Protein AF-A0A968P969-F1 (afdb_monomer)

Mean predicted aligned error: 4.96 Å

Structure (mmCIF, N/CA/C/O backbone):
data_AF-A0A968P969-F1
#
_entry.id   AF-A0A968P969-F1
#
loop_
_atom_site.group_PDB
_atom_site.id
_atom_site.type_symbol
_atom_site.label_atom_id
_atom_site.label_alt_id
_atom_site.label_comp_id
_atom_site.label_asym_id
_atom_site.label_entity_id
_atom_site.label_seq_id
_atom_site.pdbx_PDB_ins_code
_atom_site.Cartn_x
_atom_site.Cartn_y
_atom_site.Cartn_z
_atom_site.occupancy
_atom_site.B_iso_or_equiv
_atom_site.auth_seq_id
_atom_site.auth_comp_id
_atom_site.auth_asym_id
_atom_site.auth_atom_id
_atom_site.pdbx_PDB_model_num
ATOM 1 N N . MET A 1 1 ? 3.958 15.321 41.134 1.00 44.19 1 MET A N 1
ATOM 2 C CA . MET A 1 1 ? 3.980 13.850 41.284 1.00 44.19 1 MET A CA 1
ATOM 3 C C . MET A 1 1 ? 2.751 13.314 40.579 1.00 44.19 1 MET A C 1
ATOM 5 O O . MET A 1 1 ? 1.671 13.801 40.883 1.00 44.19 1 MET A O 1
ATOM 9 N N . ALA A 1 2 ? 2.920 12.430 39.595 1.00 54.53 2 ALA A N 1
ATOM 10 C CA . ALA A 1 2 ? 1.796 11.773 38.929 1.00 54.53 2 ALA A CA 1
ATOM 11 C C . ALA A 1 2 ? 1.166 10.740 39.878 1.00 54.53 2 ALA A C 1
ATOM 13 O O . ALA A 1 2 ? 1.884 10.116 40.660 1.00 54.53 2 ALA A O 1
ATOM 14 N N . ASP A 1 3 ? -0.158 10.609 39.831 1.00 55.66 3 ASP A N 1
ATOM 15 C CA . ASP A 1 3 ? -0.931 9.663 40.634 1.00 55.66 3 ASP A CA 1
ATOM 16 C C . ASP A 1 3 ? -0.554 8.211 40.262 1.00 55.66 3 ASP A C 1
ATOM 18 O O . ASP A 1 3 ? -0.754 7.814 39.111 1.00 55.66 3 ASP A O 1
ATOM 22 N N . PRO A 1 4 ? -0.015 7.402 41.196 1.00 57.59 4 PRO A N 1
ATOM 23 C CA . PRO A 1 4 ? 0.366 6.013 40.935 1.00 57.59 4 PRO A CA 1
ATOM 24 C C . PRO A 1 4 ? -0.835 5.076 40.705 1.00 57.59 4 PRO A C 1
ATOM 26 O O . PRO A 1 4 ? -0.631 3.897 40.426 1.00 57.59 4 PRO A O 1
ATOM 29 N N . THR A 1 5 ? -2.072 5.576 40.813 1.00 59.12 5 THR A N 1
ATOM 30 C CA . THR A 1 5 ? -3.312 4.820 40.570 1.00 59.12 5 THR A CA 1
ATOM 31 C C . THR A 1 5 ? -3.984 5.135 39.234 1.00 59.12 5 THR A C 1
ATOM 33 O O . THR A 1 5 ? -4.987 4.507 38.893 1.00 59.12 5 THR A O 1
ATOM 36 N N . ALA A 1 6 ? -3.423 6.050 38.435 1.00 56.28 6 ALA A N 1
ATOM 37 C CA . ALA A 1 6 ? -3.909 6.302 37.087 1.00 56.28 6 ALA A CA 1
ATOM 38 C C . ALA A 1 6 ? -3.597 5.092 36.192 1.00 56.28 6 ALA A C 1
ATOM 40 O O . ALA A 1 6 ? -2.521 4.988 35.603 1.00 56.28 6 ALA A O 1
ATOM 41 N N . THR A 1 7 ? -4.548 4.163 36.081 1.00 59.78 7 THR A N 1
ATOM 42 C CA . THR A 1 7 ? -4.540 3.137 35.036 1.00 59.78 7 THR A CA 1
ATOM 43 C C . THR A 1 7 ? -4.373 3.833 33.693 1.00 59.78 7 THR A C 1
ATOM 45 O O . THR A 1 7 ? -5.241 4.608 33.288 1.00 59.78 7 THR A O 1
ATOM 48 N N . THR A 1 8 ? -3.250 3.586 33.015 1.00 66.25 8 THR A N 1
ATOM 49 C CA . THR A 1 8 ? -3.062 4.031 31.634 1.00 66.25 8 THR A CA 1
ATOM 50 C C . THR A 1 8 ? -4.253 3.519 30.822 1.00 66.25 8 THR A C 1
ATOM 52 O O . THR A 1 8 ? -4.519 2.315 30.874 1.00 66.25 8 THR A O 1
ATOM 55 N N . PRO A 1 9 ? -5.006 4.392 30.126 1.00 74.12 9 PRO A N 1
ATOM 56 C CA . PRO A 1 9 ? -6.140 3.953 29.329 1.00 74.12 9 PRO A CA 1
ATOM 57 C C . PRO A 1 9 ? -5.708 2.846 28.367 1.00 74.12 9 PRO A C 1
ATOM 59 O O . PRO A 1 9 ? -4.686 2.982 27.689 1.00 74.12 9 PRO A O 1
ATOM 62 N N . ASP A 1 10 ? -6.472 1.754 28.307 1.00 79.38 10 ASP A N 1
ATOM 63 C CA . ASP A 1 10 ? -6.226 0.709 27.318 1.00 79.38 10 ASP A CA 1
ATOM 64 C C . ASP A 1 10 ? -6.580 1.237 25.924 1.00 79.38 10 ASP A C 1
ATOM 66 O O . ASP A 1 10 ? -7.733 1.277 25.495 1.00 79.38 10 ASP A O 1
ATOM 70 N N . THR A 1 11 ? -5.552 1.685 25.221 1.00 84.69 11 THR A N 1
ATOM 71 C CA . THR A 1 11 ? -5.630 2.304 23.895 1.00 84.69 11 THR A CA 1
ATOM 72 C C . THR A 1 11 ? -5.645 1.273 22.772 1.00 84.69 11 THR A C 1
ATOM 74 O O . THR A 1 11 ? -5.879 1.630 21.619 1.00 84.69 11 THR A O 1
ATOM 77 N N . ARG A 1 12 ? -5.509 -0.028 23.080 1.00 86.50 12 ARG A N 1
ATOM 78 C CA . ARG A 1 12 ? -5.549 -1.108 22.078 1.00 86.50 12 ARG A CA 1
ATOM 79 C C . ARG A 1 12 ? -6.885 -1.199 21.348 1.00 86.50 12 ARG A C 1
ATOM 81 O O . ARG A 1 12 ? -6.951 -1.834 20.305 1.00 86.50 12 ARG A O 1
ATOM 88 N N . MET A 1 13 ? -7.945 -0.575 21.858 1.00 89.69 13 MET A N 1
ATOM 89 C CA . MET A 1 13 ? -9.273 -0.562 21.226 1.00 89.69 13 MET A CA 1
ATOM 90 C C . MET A 1 13 ? -9.564 0.717 20.427 1.00 89.69 13 MET A C 1
ATOM 92 O O . MET A 1 13 ? -10.630 0.817 19.814 1.00 89.69 13 MET A O 1
ATOM 96 N N . GLN A 1 14 ? -8.643 1.687 20.422 1.00 92.62 14 GLN A N 1
ATOM 97 C CA . GLN A 1 14 ? -8.779 2.962 19.708 1.00 92.62 14 GLN A CA 1
ATOM 98 C C . GLN A 1 14 ? -8.895 2.766 18.192 1.00 92.62 14 GLN A C 1
ATOM 100 O O . GLN A 1 14 ? -9.674 3.457 17.542 1.00 92.62 14 GLN A O 1
ATOM 105 N N . TRP A 1 15 ? -8.168 1.790 17.647 1.00 95.62 15 TRP A N 1
ATOM 106 C CA . TRP A 1 15 ? -8.080 1.529 16.209 1.00 95.62 15 TRP A CA 1
ATOM 107 C C . TRP A 1 15 ? -8.948 0.359 15.741 1.00 95.62 15 TRP A C 1
ATOM 109 O O . TRP A 1 15 ? -8.822 -0.088 14.608 1.00 95.62 15 TRP A O 1
ATOM 119 N N . ARG A 1 16 ? -9.877 -0.125 16.581 1.00 96.12 16 ARG A N 1
ATOM 120 C CA . ARG A 1 16 ? -10.743 -1.270 16.239 1.00 96.12 16 ARG A CA 1
ATOM 121 C C . ARG A 1 16 ? -11.582 -1.070 14.975 1.00 96.12 16 ARG A C 1
ATOM 123 O O . ARG A 1 16 ? -12.012 -2.040 14.370 1.00 96.12 16 ARG A O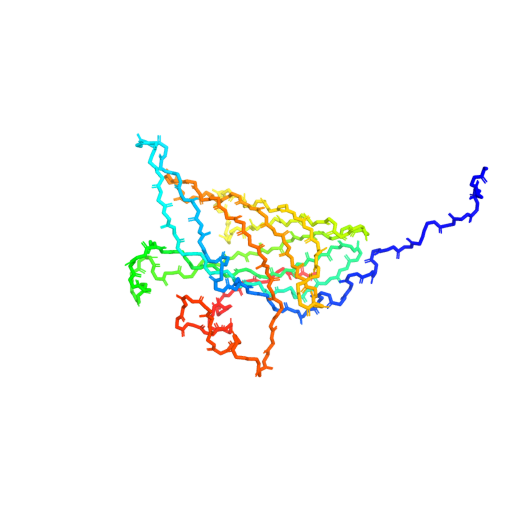 1
ATOM 130 N N . TRP A 1 17 ? -11.837 0.187 14.619 1.00 96.44 17 TRP A N 1
ATOM 131 C CA . TRP A 1 17 ? -12.605 0.574 13.439 1.00 96.44 17 TRP A CA 1
ATOM 132 C C . TRP A 1 17 ? -11.857 0.305 12.126 1.00 96.44 17 TRP A C 1
ATOM 134 O O . TRP A 1 17 ? -12.475 0.391 11.076 1.00 96.44 17 TRP A O 1
ATOM 144 N N . LEU A 1 18 ? -10.560 -0.028 12.174 1.00 97.44 18 LEU A N 1
ATOM 145 C CA . LEU A 1 18 ? -9.797 -0.453 10.999 1.00 97.44 18 LEU A CA 1
ATOM 146 C C . LEU A 1 18 ? -10.284 -1.791 10.429 1.00 97.44 18 LEU A C 1
ATOM 148 O O . LEU A 1 18 ? -9.990 -2.087 9.279 1.00 97.44 18 LEU A O 1
ATOM 152 N N . ALA A 1 19 ? -10.991 -2.617 11.203 1.00 97.88 19 ALA A N 1
ATOM 153 C CA . ALA A 1 19 ? -11.542 -3.859 10.672 1.00 97.88 19 ALA A CA 1
ATOM 154 C C . ALA A 1 19 ? -12.573 -3.582 9.565 1.00 97.88 19 ALA A C 1
ATOM 156 O O . ALA A 1 19 ? -13.416 -2.701 9.718 1.00 97.88 19 ALA A O 1
ATOM 157 N N . ASP A 1 20 ? -12.508 -4.380 8.500 1.00 98.12 20 ASP A N 1
ATOM 158 C CA . ASP A 1 20 ? -13.339 -4.288 7.294 1.00 98.12 20 ASP A CA 1
ATOM 159 C C . ASP A 1 20 ? -13.221 -2.924 6.591 1.00 98.12 20 ASP A C 1
ATOM 161 O O . ASP A 1 20 ? -14.201 -2.243 6.284 1.00 98.12 20 ASP A O 1
ATOM 165 N N . THR A 1 21 ? -11.977 -2.480 6.379 1.00 98.69 21 THR A N 1
ATOM 166 C CA . THR A 1 21 ? -11.679 -1.222 5.680 1.00 98.69 21 THR A CA 1
ATOM 167 C C . THR A 1 21 ? -10.724 -1.425 4.511 1.00 98.69 21 THR A C 1
ATOM 169 O O . THR A 1 21 ? -9.808 -2.250 4.571 1.00 98.69 21 THR A O 1
ATOM 172 N N . TYR A 1 22 ? -10.927 -0.639 3.453 1.00 98.81 22 TYR A N 1
ATOM 173 C CA . TYR A 1 22 ? -10.148 -0.703 2.221 1.00 98.81 22 TYR A CA 1
ATOM 174 C C . TYR A 1 22 ? -9.352 0.577 2.037 1.00 98.81 22 TYR A C 1
ATOM 176 O O . TYR A 1 22 ? -9.843 1.668 2.331 1.00 98.81 22 TYR A O 1
ATOM 184 N N . TRP A 1 23 ? -8.129 0.439 1.546 1.00 98.81 23 TRP A N 1
ATOM 185 C CA . TRP A 1 23 ? -7.177 1.533 1.439 1.00 98.81 23 TRP A CA 1
ATOM 186 C C . TRP A 1 23 ? -6.459 1.479 0.103 1.00 98.81 23 TRP A C 1
ATOM 188 O O . TRP A 1 23 ? -6.170 0.388 -0.382 1.00 98.81 23 TRP A O 1
ATOM 198 N N . TYR A 1 24 ? -6.160 2.636 -0.476 1.00 98.81 24 TYR A N 1
ATOM 199 C CA . TYR A 1 24 ? -5.491 2.747 -1.771 1.00 98.81 24 TYR A CA 1
ATOM 200 C C . TYR A 1 24 ? -4.472 3.889 -1.780 1.00 98.81 24 TYR A C 1
ATOM 202 O O . TYR A 1 24 ? -4.580 4.830 -0.984 1.00 98.81 24 TYR A O 1
ATOM 210 N N . VAL A 1 25 ? -3.518 3.827 -2.711 1.00 98.69 25 VAL A N 1
ATOM 211 C CA . VAL A 1 25 ? -2.549 4.904 -2.945 1.00 98.69 25 VAL A CA 1
ATOM 212 C C . VAL A 1 25 ? -3.198 5.988 -3.822 1.00 98.69 25 VAL A C 1
ATOM 214 O O . VAL A 1 25 ? -3.618 5.705 -4.952 1.00 98.69 25 VAL A O 1
ATOM 217 N N . PRO A 1 26 ? -3.307 7.246 -3.358 1.00 97.94 26 PRO A N 1
ATOM 218 C CA . PRO A 1 26 ? -3.841 8.333 -4.160 1.00 97.94 26 PRO A CA 1
ATOM 219 C C . PRO A 1 26 ? -2.849 8.747 -5.252 1.00 97.94 26 PRO A C 1
ATOM 221 O O . PRO A 1 26 ? -1.640 8.578 -5.127 1.00 97.94 26 PRO A O 1
ATOM 224 N N . LYS A 1 27 ? -3.361 9.376 -6.318 1.00 97.31 27 LYS A N 1
ATOM 225 C CA . LYS A 1 27 ? -2.567 9.767 -7.499 1.00 97.31 27 LYS A CA 1
ATOM 226 C C . LYS A 1 27 ? -1.224 10.467 -7.193 1.00 97.31 27 LYS A C 1
ATOM 228 O O . LYS A 1 27 ? -0.255 10.132 -7.870 1.00 97.31 27 LYS A O 1
ATOM 233 N N . PRO A 1 28 ? -1.137 11.436 -6.255 1.00 97.56 28 PRO A N 1
ATOM 234 C CA . PRO A 1 28 ? 0.123 12.128 -5.970 1.00 97.56 28 PRO A CA 1
ATOM 235 C C . PRO A 1 28 ? 1.218 11.222 -5.396 1.00 97.56 28 PRO A C 1
ATOM 237 O O . PRO A 1 28 ? 2.393 11.522 -5.583 1.00 97.56 28 PRO A O 1
ATOM 240 N N . ASP A 1 29 ? 0.826 10.117 -4.759 1.00 98.44 29 ASP A N 1
ATOM 241 C CA . ASP A 1 29 ? 1.711 9.237 -3.993 1.00 98.44 29 ASP A CA 1
ATOM 242 C C . ASP A 1 29 ? 2.032 7.934 -4.752 1.00 98.44 29 ASP A C 1
ATOM 244 O O . ASP A 1 29 ? 2.708 7.055 -4.230 1.00 98.44 29 ASP A O 1
ATOM 248 N N . LEU A 1 30 ? 1.573 7.800 -6.004 1.00 98.31 30 LEU A N 1
ATOM 249 C CA . LEU A 1 30 ? 1.905 6.675 -6.889 1.00 98.31 30 LEU A CA 1
ATOM 250 C C . LEU A 1 30 ? 3.401 6.518 -7.222 1.00 98.31 30 LEU A C 1
ATOM 252 O O . LEU A 1 30 ? 3.813 5.382 -7.456 1.00 98.31 30 LEU A O 1
ATOM 256 N N . PRO A 1 31 ? 4.215 7.590 -7.342 1.00 98.38 31 PRO A N 1
ATOM 257 C CA . PRO A 1 31 ? 5.618 7.429 -7.703 1.00 98.38 31 PRO A CA 1
ATOM 258 C C . PRO A 1 31 ? 6.407 6.634 -6.654 1.00 98.38 31 PRO A C 1
ATOM 260 O O . PRO A 1 31 ? 6.510 7.045 -5.498 1.00 98.38 31 PRO A O 1
ATOM 263 N N . ALA A 1 32 ? 7.036 5.542 -7.083 1.00 98.25 32 ALA A N 1
ATOM 264 C CA . ALA A 1 32 ? 7.979 4.761 -6.287 1.00 98.25 32 ALA A CA 1
ATOM 265 C C . ALA A 1 32 ? 9.376 4.810 -6.920 1.00 98.25 32 ALA A C 1
ATOM 267 O O . ALA A 1 32 ? 9.510 4.860 -8.144 1.00 98.25 32 ALA A O 1
ATOM 268 N N . LEU A 1 33 ? 10.422 4.824 -6.093 1.00 98.31 33 LEU A N 1
ATOM 269 C CA . LEU A 1 33 ? 11.806 4.923 -6.553 1.00 98.31 33 LEU A CA 1
ATOM 270 C C . LEU A 1 33 ? 12.443 3.536 -6.584 1.00 98.31 33 LEU A C 1
ATOM 272 O O . LEU A 1 33 ? 12.556 2.879 -5.549 1.00 98.31 33 LEU A O 1
ATOM 276 N N . GLU A 1 34 ? 12.899 3.110 -7.752 1.00 97.94 34 GLU A N 1
ATOM 277 C CA . GLU A 1 34 ? 13.650 1.873 -7.925 1.00 97.94 34 GLU A CA 1
ATOM 278 C C . GLU A 1 34 ? 15.155 2.154 -8.007 1.00 97.94 34 GLU A C 1
ATOM 280 O O . GLU A 1 34 ? 15.592 3.121 -8.629 1.00 97.94 34 GLU A O 1
ATOM 285 N N . LEU A 1 35 ? 15.940 1.291 -7.361 1.00 97.75 35 LEU A N 1
ATOM 286 C CA . LEU A 1 35 ? 17.390 1.209 -7.467 1.00 97.75 35 LEU A CA 1
ATOM 287 C C . LEU A 1 35 ? 17.778 -0.129 -8.103 1.00 97.75 35 LEU A C 1
ATOM 289 O O . LEU A 1 35 ? 17.538 -1.191 -7.517 1.00 97.75 35 LEU A O 1
ATOM 293 N N . ASP A 1 36 ? 18.444 -0.058 -9.252 1.00 96.31 36 ASP A N 1
ATOM 294 C CA . ASP A 1 36 ? 19.212 -1.163 -9.824 1.00 96.31 36 ASP A CA 1
ATOM 295 C C . ASP A 1 36 ? 20.624 -1.155 -9.198 1.00 96.31 36 ASP A C 1
ATOM 297 O O . ASP A 1 36 ? 21.376 -0.197 -9.411 1.00 96.31 36 ASP A O 1
ATOM 301 N N . PRO A 1 37 ? 21.005 -2.171 -8.402 1.00 93.06 37 PRO A N 1
ATOM 302 C CA . PRO A 1 37 ? 22.306 -2.228 -7.744 1.00 93.06 37 PRO A CA 1
ATOM 303 C C . PRO A 1 37 ? 23.464 -2.552 -8.698 1.00 93.06 37 PRO A C 1
ATOM 305 O O . PRO A 1 37 ? 24.603 -2.214 -8.376 1.00 93.06 37 PRO A O 1
ATOM 308 N N . ASP A 1 38 ? 23.202 -3.175 -9.850 1.00 94.62 38 ASP A N 1
ATOM 309 C CA . ASP A 1 38 ? 24.233 -3.551 -10.821 1.00 94.62 38 ASP A CA 1
ATOM 310 C C . ASP A 1 38 ? 24.697 -2.325 -11.613 1.00 94.62 38 ASP A C 1
ATOM 312 O O . ASP A 1 38 ? 25.892 -2.153 -11.869 1.00 94.62 38 ASP A O 1
ATOM 316 N N . THR A 1 39 ? 23.767 -1.432 -11.964 1.00 96.12 39 THR A N 1
ATOM 317 C CA . THR A 1 39 ? 24.091 -0.171 -12.651 1.00 96.12 39 THR A CA 1
ATOM 318 C C . THR A 1 39 ? 24.212 1.021 -11.705 1.00 96.12 39 THR A C 1
ATOM 320 O O . THR A 1 39 ? 24.631 2.097 -12.137 1.00 96.12 39 THR A O 1
ATOM 323 N N . ASN A 1 40 ? 23.808 0.864 -10.439 1.00 96.06 40 ASN A N 1
ATOM 324 C CA . ASN A 1 40 ? 23.559 1.958 -9.494 1.00 96.06 40 ASN A CA 1
ATOM 325 C C . ASN A 1 40 ? 22.628 3.035 -10.095 1.00 96.06 40 ASN A C 1
ATOM 327 O O . ASN A 1 40 ? 22.830 4.240 -9.918 1.00 96.06 40 ASN A O 1
ATOM 331 N N . GLY A 1 41 ? 21.655 2.584 -10.891 1.00 97.44 41 GLY A N 1
ATOM 332 C CA . GLY A 1 41 ? 20.714 3.425 -11.626 1.00 97.44 41 GLY A CA 1
ATOM 333 C C . GLY A 1 41 ? 19.435 3.643 -10.830 1.00 97.44 41 GLY A C 1
ATOM 334 O O . GLY A 1 41 ? 18.997 2.747 -10.113 1.00 97.44 41 GLY A O 1
ATOM 335 N N . LEU A 1 42 ? 18.841 4.828 -10.973 1.00 97.94 42 LEU A N 1
ATOM 336 C CA . LEU A 1 42 ? 17.537 5.145 -10.398 1.00 97.94 42 LEU A CA 1
ATOM 337 C C . LEU A 1 42 ? 16.490 5.284 -11.502 1.00 97.94 42 LEU A C 1
ATOM 339 O O . LEU A 1 42 ? 16.718 5.994 -12.486 1.00 97.94 42 LEU A O 1
ATOM 343 N N . SER A 1 43 ? 15.337 4.661 -11.298 1.00 97.38 43 SER A N 1
ATOM 344 C CA . SER A 1 43 ? 14.158 4.734 -12.164 1.00 97.38 43 SER A CA 1
ATOM 345 C C . SER A 1 43 ? 12.917 5.034 -11.327 1.00 97.38 43 SER A C 1
ATOM 347 O O . SER A 1 43 ? 12.839 4.713 -10.141 1.00 97.38 43 SER A O 1
ATOM 349 N N . TRP A 1 44 ? 11.939 5.692 -11.947 1.00 97.81 44 TRP A N 1
ATOM 350 C CA . TRP A 1 44 ? 10.630 5.898 -11.338 1.00 97.81 44 TRP A CA 1
ATOM 351 C C . TRP A 1 44 ? 9.678 4.804 -11.801 1.00 97.81 44 TRP A C 1
ATOM 353 O O . TRP A 1 44 ? 9.599 4.511 -12.994 1.00 97.81 44 TRP A O 1
ATOM 363 N N . LEU A 1 45 ? 8.918 4.263 -10.860 1.00 97.38 45 LEU A N 1
ATOM 364 C CA . LEU A 1 45 ? 7.814 3.349 -11.102 1.00 97.38 45 LEU A CA 1
ATOM 365 C C . LEU A 1 45 ? 6.494 4.024 -10.723 1.00 97.38 45 LEU A C 1
ATOM 367 O O . LEU A 1 45 ? 6.459 4.963 -9.924 1.00 97.38 45 LEU A O 1
ATOM 371 N N . VAL A 1 46 ? 5.402 3.516 -11.277 1.00 97.75 46 VAL A N 1
ATOM 372 C CA . VAL A 1 46 ? 4.065 3.661 -10.705 1.00 97.75 46 VAL A CA 1
ATOM 373 C C . VAL A 1 46 ? 3.819 2.454 -9.811 1.00 97.75 46 VAL A C 1
ATOM 375 O O . VAL A 1 46 ? 3.896 1.323 -10.286 1.00 97.75 46 VAL A O 1
ATOM 378 N N . ASP A 1 47 ? 3.507 2.697 -8.541 1.00 97.62 47 ASP A N 1
ATOM 379 C CA . ASP A 1 47 ? 3.108 1.680 -7.569 1.00 97.62 47 ASP A CA 1
ATOM 380 C C . ASP A 1 47 ? 1.700 2.000 -7.059 1.00 97.62 47 ASP A C 1
ATOM 382 O O . ASP A 1 47 ? 1.487 2.926 -6.270 1.00 97.62 47 ASP A O 1
ATOM 386 N N . GLN A 1 48 ? 0.717 1.249 -7.559 1.00 98.00 48 GLN A N 1
ATOM 387 C CA . GLN A 1 48 ? -0.628 1.267 -7.000 1.00 98.00 48 GLN A CA 1
ATOM 388 C C . GLN A 1 48 ? -0.816 0.029 -6.135 1.00 98.00 48 GLN A C 1
ATOM 390 O O . GLN A 1 48 ? -0.730 -1.112 -6.600 1.00 98.00 48 GLN A O 1
ATOM 395 N N . THR A 1 49 ? -1.146 0.291 -4.878 1.00 97.94 49 THR A N 1
ATOM 396 C CA . THR A 1 49 ? -1.306 -0.713 -3.843 1.00 97.94 49 THR A CA 1
ATOM 397 C C . THR A 1 49 ? -2.662 -0.544 -3.165 1.00 97.94 49 THR A C 1
ATOM 399 O O . THR A 1 49 ? -3.047 0.549 -2.754 1.00 97.94 49 THR A O 1
ATOM 402 N N . VAL A 1 50 ? -3.377 -1.655 -3.018 1.00 98.62 50 VAL A N 1
ATOM 403 C CA . VAL A 1 50 ? -4.661 -1.753 -2.326 1.00 98.62 50 VAL A CA 1
ATOM 404 C C . VAL A 1 50 ? -4.511 -2.644 -1.107 1.00 98.62 50 VAL A C 1
ATOM 406 O O . VAL A 1 50 ? -3.983 -3.755 -1.202 1.00 98.62 50 VAL A O 1
ATOM 409 N N . TRP A 1 51 ? -5.015 -2.190 0.037 1.00 98.69 51 TRP A N 1
ATOM 410 C CA . TRP A 1 51 ? -5.144 -3.005 1.242 1.00 98.69 51 TRP A CA 1
ATOM 411 C C . TRP A 1 51 ? -6.605 -3.240 1.573 1.00 98.69 51 TRP A C 1
ATOM 413 O O . TRP A 1 51 ? -7.416 -2.322 1.499 1.00 98.69 51 TRP A O 1
ATOM 423 N N . HIS A 1 52 ? -6.911 -4.445 2.036 1.00 98.75 52 HIS A N 1
ATOM 424 C CA . HIS A 1 52 ? -8.122 -4.722 2.793 1.00 98.75 52 HIS A CA 1
ATOM 425 C C . HIS A 1 52 ? -7.718 -5.201 4.184 1.00 98.75 52 HIS A C 1
ATOM 427 O O . HIS A 1 52 ? -7.165 -6.291 4.339 1.00 98.75 52 HIS A O 1
ATOM 433 N N . VAL A 1 53 ? -7.989 -4.382 5.199 1.00 98.69 53 VAL A N 1
ATOM 434 C CA . VAL A 1 53 ? -7.831 -4.754 6.605 1.00 98.69 53 VAL A CA 1
ATOM 435 C C . VAL A 1 53 ? -9.060 -5.557 7.016 1.00 98.69 53 VAL A C 1
ATOM 437 O O . VAL A 1 53 ? -10.085 -4.990 7.373 1.00 98.69 53 VAL A O 1
ATOM 440 N N . SER A 1 54 ? -8.971 -6.883 6.963 1.00 98.44 54 SER A N 1
ATOM 441 C CA . SER A 1 54 ? -10.111 -7.778 7.201 1.00 98.44 54 SER A CA 1
ATOM 442 C C . SER A 1 54 ? -10.443 -7.980 8.678 1.00 98.44 54 SER A C 1
ATOM 444 O O . SER A 1 54 ? -11.515 -8.476 9.012 1.00 98.44 54 SER A O 1
ATOM 446 N N . GLY A 1 55 ? -9.520 -7.663 9.587 1.00 97.75 55 GLY A N 1
ATOM 447 C CA . GLY A 1 55 ? -9.755 -7.875 11.009 1.00 97.75 55 GLY A CA 1
ATOM 448 C C . GLY A 1 55 ? -8.816 -7.104 11.920 1.00 97.75 55 GLY A C 1
ATOM 449 O O . GLY A 1 55 ? -7.756 -6.628 11.510 1.00 97.75 55 GLY A O 1
ATOM 450 N N . TYR A 1 56 ? -9.247 -6.979 13.175 1.00 97.38 56 TYR A N 1
ATOM 451 C CA . TYR A 1 56 ? -8.538 -6.269 14.229 1.00 97.38 56 TYR A CA 1
ATOM 452 C C . TYR A 1 56 ? -8.780 -6.928 15.592 1.00 97.38 56 TYR A C 1
ATOM 454 O O . TYR A 1 56 ? -9.920 -7.228 15.949 1.00 97.38 56 TYR A O 1
ATOM 462 N N . ALA A 1 57 ? -7.729 -7.092 16.394 1.00 94.50 57 ALA A N 1
ATOM 463 C CA . ALA A 1 57 ? -7.818 -7.506 17.790 1.00 94.50 57 ALA A CA 1
ATOM 464 C C . ALA A 1 57 ? -6.591 -7.044 18.589 1.00 94.50 57 ALA A C 1
ATOM 466 O O . ALA A 1 57 ? -5.455 -7.200 18.153 1.00 94.50 57 ALA A O 1
ATOM 467 N N . ASN A 1 58 ? -6.809 -6.537 19.807 1.00 90.88 58 ASN A N 1
ATOM 468 C CA . ASN A 1 58 ? -5.754 -6.268 20.796 1.00 90.88 58 ASN A CA 1
ATOM 469 C C . ASN A 1 58 ? -4.596 -5.357 20.326 1.00 90.88 58 ASN A C 1
ATOM 471 O O . ASN A 1 58 ? -3.477 -5.516 20.809 1.00 90.88 58 ASN A O 1
ATOM 475 N N . GLY A 1 59 ? -4.841 -4.392 19.431 1.00 90.19 59 GLY A N 1
ATOM 476 C CA . GLY A 1 59 ? -3.779 -3.527 18.885 1.00 90.19 59 GLY A CA 1
ATOM 477 C C . GLY A 1 59 ? -3.117 -4.066 17.615 1.00 90.19 59 GLY A C 1
ATOM 478 O O . GLY A 1 59 ? -2.208 -3.429 17.081 1.00 90.19 59 GLY A O 1
ATOM 479 N N . TYR A 1 60 ? -3.573 -5.221 17.130 1.00 95.62 60 TYR A N 1
ATOM 480 C CA . TYR A 1 60 ? -3.115 -5.857 15.903 1.00 95.62 60 TYR A CA 1
ATOM 481 C C . TYR A 1 60 ? -4.225 -5.865 14.862 1.00 95.62 60 TYR A C 1
ATOM 483 O O . TYR A 1 60 ? -5.401 -6.002 15.198 1.00 95.62 60 TYR A O 1
ATOM 491 N N . PHE A 1 61 ? -3.838 -5.765 13.599 1.00 97.88 61 PHE A N 1
ATOM 492 C CA . PHE A 1 61 ? -4.726 -5.911 12.457 1.00 97.88 61 PHE A CA 1
ATOM 493 C C . PHE A 1 61 ? -4.100 -6.829 11.416 1.00 97.88 61 PHE A C 1
ATOM 495 O O . PHE A 1 61 ? -2.891 -7.066 11.419 1.00 97.88 61 PHE A O 1
ATOM 502 N N . TRP A 1 62 ? -4.928 -7.373 10.538 1.00 98.38 62 TRP A N 1
ATOM 503 C CA . TRP A 1 62 ? -4.487 -8.269 9.476 1.00 98.38 62 TRP A CA 1
ATOM 504 C C . TRP A 1 62 ? -5.402 -8.157 8.267 1.00 98.38 62 TRP A C 1
ATOM 506 O O . TRP A 1 62 ? -6.509 -7.620 8.350 1.00 98.38 62 TRP A O 1
ATOM 516 N N . GLY A 1 63 ? -4.930 -8.682 7.144 1.00 98.00 63 GLY A N 1
ATOM 517 C CA . GLY A 1 63 ? -5.719 -8.764 5.930 1.00 98.00 63 GLY A CA 1
ATOM 518 C C . GLY A 1 63 ? -4.878 -9.061 4.705 1.00 98.00 63 GLY A C 1
ATOM 519 O O . GLY A 1 63 ? -3.897 -9.805 4.786 1.00 98.00 63 GLY A O 1
ATOM 520 N N . ALA A 1 64 ? -5.273 -8.475 3.583 1.00 97.75 64 ALA A N 1
ATOM 521 C CA . ALA A 1 64 ? -4.654 -8.704 2.289 1.00 97.75 64 ALA A CA 1
ATOM 522 C C . ALA A 1 64 ? -4.138 -7.409 1.662 1.00 97.75 64 ALA A C 1
ATOM 524 O O . ALA A 1 64 ? -4.669 -6.319 1.888 1.00 97.75 64 ALA A O 1
ATOM 525 N N . THR A 1 65 ? -3.122 -7.571 0.827 1.00 97.62 65 THR A N 1
ATOM 526 C CA . THR A 1 65 ? -2.508 -6.526 0.019 1.00 97.62 65 THR A CA 1
ATOM 527 C C . THR A 1 65 ? -2.456 -6.990 -1.427 1.00 97.62 65 THR A C 1
ATOM 529 O O . THR A 1 65 ? -2.091 -8.134 -1.697 1.00 97.62 65 THR A O 1
ATOM 532 N N . ALA A 1 66 ? -2.790 -6.093 -2.345 1.00 97.50 66 ALA A N 1
ATOM 533 C CA . ALA A 1 66 ? -2.633 -6.260 -3.780 1.00 97.50 66 ALA A CA 1
ATOM 534 C C . ALA A 1 66 ? -1.814 -5.089 -4.324 1.00 97.50 66 ALA A C 1
ATOM 536 O O . ALA A 1 66 ? -2.157 -3.943 -4.048 1.00 97.50 66 ALA A O 1
ATOM 537 N N . ALA A 1 67 ? -0.756 -5.357 -5.083 1.00 96.12 67 ALA A N 1
ATOM 538 C CA . ALA A 1 67 ? 0.098 -4.318 -5.653 1.00 96.12 67 ALA A CA 1
ATOM 539 C C . ALA A 1 67 ? 0.385 -4.588 -7.131 1.00 96.12 67 ALA A C 1
ATOM 541 O O . ALA A 1 67 ? 0.647 -5.731 -7.519 1.00 96.12 67 ALA A O 1
ATOM 542 N N . LEU A 1 68 ? 0.368 -3.536 -7.947 1.00 96.12 68 LEU A N 1
ATOM 543 C CA . LEU A 1 68 ? 0.802 -3.577 -9.341 1.00 96.12 68 LEU A CA 1
ATOM 544 C C . LEU A 1 68 ? 1.812 -2.456 -9.591 1.00 96.12 68 LEU A C 1
ATOM 546 O O . LEU A 1 68 ? 1.532 -1.288 -9.327 1.00 96.12 68 LEU A O 1
ATOM 550 N N . LEU A 1 69 ? 2.983 -2.845 -10.098 1.00 95.31 69 LEU A N 1
ATOM 551 C CA . LEU A 1 69 ? 4.131 -1.965 -10.303 1.00 95.31 69 LEU A CA 1
ATOM 552 C C . LEU A 1 69 ? 4.591 -2.013 -11.762 1.00 95.31 69 LEU A C 1
ATOM 554 O O . LEU A 1 69 ? 4.879 -3.104 -12.271 1.00 95.31 69 LEU A O 1
ATOM 558 N N . TYR A 1 70 ? 4.744 -0.851 -12.392 1.00 95.19 70 TYR A N 1
ATOM 559 C CA . TYR A 1 70 ? 5.228 -0.707 -13.771 1.00 95.19 70 TYR A CA 1
ATOM 560 C C . TYR A 1 70 ? 6.015 0.598 -13.971 1.00 95.19 70 TYR A C 1
ATOM 562 O O . TYR A 1 70 ? 5.958 1.490 -13.127 1.00 95.19 70 TYR A O 1
ATOM 570 N N . ASP A 1 71 ? 6.757 0.709 -15.074 1.00 95.00 71 ASP A N 1
ATOM 571 C CA . ASP A 1 71 ? 7.660 1.837 -15.321 1.00 95.00 71 ASP A CA 1
ATOM 572 C C . ASP A 1 71 ? 6.900 3.157 -15.510 1.00 95.00 71 ASP A C 1
ATOM 574 O O . ASP A 1 71 ? 5.929 3.259 -16.270 1.00 95.00 71 ASP A O 1
ATOM 578 N N . ALA A 1 72 ? 7.352 4.207 -14.822 1.00 93.25 72 ALA A N 1
ATOM 579 C CA . ALA A 1 72 ? 6.751 5.523 -14.964 1.00 93.25 72 ALA A CA 1
ATOM 580 C C . ALA A 1 72 ? 7.033 6.087 -16.365 1.00 93.25 72 ALA A C 1
ATOM 582 O O . ALA A 1 72 ? 8.174 6.162 -16.813 1.00 93.25 72 ALA A O 1
ATOM 583 N N . GLY A 1 73 ? 5.975 6.538 -17.041 1.00 89.56 73 GLY A N 1
ATOM 584 C CA . GLY A 1 73 ? 6.044 7.025 -18.423 1.00 89.56 73 GLY A CA 1
ATOM 585 C C . GLY A 1 73 ? 5.611 5.991 -19.462 1.00 89.56 73 GLY A C 1
ATOM 586 O O . GLY A 1 73 ? 5.392 6.363 -20.615 1.00 89.56 73 GLY A O 1
ATOM 587 N N . GLU A 1 74 ? 5.403 4.738 -19.058 1.00 91.00 74 GLU A N 1
ATOM 588 C CA . GLU A 1 74 ? 4.765 3.722 -19.889 1.00 91.00 74 GLU A CA 1
ATOM 589 C C . GLU A 1 74 ? 3.251 3.640 -19.635 1.00 91.00 74 GLU A C 1
ATOM 591 O O . GLU A 1 74 ? 2.715 4.161 -18.653 1.00 91.00 74 GLU A O 1
ATOM 596 N N . SER A 1 75 ? 2.537 3.002 -20.565 1.00 90.81 75 SER A N 1
ATOM 597 C CA . SER A 1 75 ? 1.123 2.664 -20.361 1.00 90.81 75 SER A CA 1
ATOM 598 C C . SER A 1 75 ? 1.000 1.477 -19.410 1.00 90.81 75 SER A C 1
ATOM 600 O O . SER A 1 75 ? 1.877 0.616 -19.389 1.00 90.81 75 SER A O 1
ATOM 602 N N . MET A 1 76 ? -0.107 1.406 -18.662 1.00 91.75 76 MET A N 1
ATOM 603 C CA . MET A 1 76 ? -0.369 0.278 -17.767 1.00 91.75 76 MET A CA 1
ATOM 604 C C . MET A 1 76 ? -0.255 -1.050 -18.543 1.00 91.75 76 MET A C 1
ATOM 606 O O . MET A 1 76 ? -0.881 -1.197 -19.599 1.00 91.75 76 MET A O 1
ATOM 610 N N . PRO A 1 77 ? 0.518 -2.028 -18.046 1.00 91.25 77 PRO A N 1
ATOM 611 C CA . PRO A 1 77 ? 0.660 -3.308 -18.718 1.00 91.25 77 PRO A CA 1
ATOM 612 C C . PRO A 1 77 ? -0.659 -4.089 -18.666 1.00 91.25 77 PRO A C 1
ATOM 614 O O . PRO A 1 77 ? -1.204 -4.346 -17.596 1.00 91.25 77 PRO A O 1
ATOM 617 N N . THR A 1 78 ? -1.148 -4.520 -19.830 1.00 90.19 78 THR A N 1
ATOM 618 C CA . THR A 1 78 ? -2.406 -5.284 -19.967 1.00 90.19 78 THR A CA 1
ATOM 619 C C . THR A 1 78 ? -2.188 -6.784 -20.178 1.00 90.19 78 THR A C 1
ATOM 621 O O . THR A 1 78 ? -3.138 -7.564 -20.144 1.00 90.19 78 THR A O 1
ATOM 624 N N . SER A 1 79 ? -0.944 -7.221 -20.405 1.00 87.81 79 SER A N 1
ATOM 625 C CA . SER A 1 79 ? -0.595 -8.636 -20.555 1.00 87.81 79 SER A CA 1
ATOM 626 C C . SER A 1 79 ? 0.853 -8.931 -20.145 1.00 87.81 79 SER A C 1
ATOM 628 O O . SER A 1 79 ? 1.690 -8.034 -20.035 1.00 87.81 79 SER A O 1
ATOM 630 N N . GLY A 1 80 ? 1.161 -10.216 -19.941 1.00 87.50 80 GLY A N 1
ATOM 631 C CA . GLY A 1 80 ? 2.505 -10.688 -19.601 1.00 87.50 80 GLY A CA 1
ATOM 632 C C . GLY A 1 80 ? 2.836 -10.623 -18.102 1.00 87.50 80 GLY A C 1
ATOM 633 O O . GLY A 1 80 ? 1.953 -10.456 -17.266 1.00 87.50 80 GLY A O 1
ATOM 634 N N . PRO A 1 81 ? 4.109 -10.828 -17.715 1.00 83.38 81 PRO A N 1
ATOM 635 C CA . PRO A 1 81 ? 4.510 -10.820 -16.307 1.00 83.38 81 PRO A CA 1
ATOM 636 C C . PRO A 1 81 ? 4.321 -9.466 -15.613 1.00 83.38 81 PRO A C 1
ATOM 638 O O . PRO A 1 81 ? 3.969 -9.449 -14.439 1.00 83.38 81 PRO A O 1
ATOM 641 N N . ALA A 1 82 ? 4.522 -8.356 -16.332 1.00 83.31 82 ALA A N 1
ATOM 642 C CA . ALA A 1 82 ? 4.398 -7.003 -15.789 1.00 83.31 82 ALA A CA 1
ATOM 643 C C . ALA A 1 82 ? 2.948 -6.609 -15.457 1.00 83.31 82 ALA A C 1
ATOM 645 O O . ALA A 1 82 ? 2.741 -5.745 -14.618 1.00 83.31 82 ALA A O 1
ATOM 646 N N . SER A 1 83 ? 1.946 -7.260 -16.064 1.00 87.94 83 SER A N 1
ATOM 647 C CA . SER A 1 83 ? 0.526 -7.027 -15.759 1.00 87.94 83 SER A CA 1
ATOM 648 C C . SER A 1 83 ? 0.017 -7.836 -14.561 1.00 87.94 83 SER A C 1
ATOM 650 O O . SER A 1 83 ? -1.179 -7.822 -14.279 1.00 87.94 83 SER A O 1
ATOM 652 N N . ARG A 1 84 ? 0.879 -8.616 -13.893 1.00 90.06 84 ARG A N 1
ATOM 653 C CA . ARG A 1 84 ? 0.470 -9.481 -12.781 1.00 90.06 84 ARG A CA 1
ATOM 654 C C . ARG A 1 84 ? 0.363 -8.684 -11.492 1.00 90.06 84 ARG A C 1
ATOM 656 O O . ARG A 1 84 ? 1.342 -8.096 -11.040 1.00 90.06 84 ARG A O 1
ATOM 663 N N . ILE A 1 85 ? -0.805 -8.764 -10.868 1.00 94.56 85 ILE A N 1
ATOM 664 C CA . ILE A 1 85 ? -1.040 -8.227 -9.531 1.00 94.56 85 ILE A CA 1
ATOM 665 C C . ILE A 1 85 ? -0.356 -9.144 -8.512 1.00 94.56 85 ILE A C 1
ATOM 667 O O . ILE A 1 85 ? -0.517 -10.366 -8.540 1.00 94.56 85 ILE A O 1
ATOM 671 N N . SER A 1 86 ? 0.447 -8.551 -7.634 1.00 93.19 86 SER A N 1
ATOM 672 C CA . SER A 1 86 ? 1.102 -9.245 -6.532 1.00 93.19 86 SER A CA 1
ATOM 673 C C . SER A 1 86 ? 0.186 -9.255 -5.315 1.00 93.19 86 SER A C 1
ATOM 675 O O . SER A 1 86 ? -0.156 -8.191 -4.800 1.00 93.19 86 SER A O 1
ATOM 677 N N . HIS A 1 87 ? -0.180 -10.444 -4.835 1.00 95.19 87 HIS A N 1
ATOM 678 C CA . HIS A 1 87 ? -0.965 -10.608 -3.611 1.00 95.19 87 HIS A CA 1
ATOM 679 C C . HIS A 1 87 ? -0.086 -11.028 -2.435 1.00 95.19 87 HIS A C 1
ATOM 681 O O . HIS A 1 87 ? 0.645 -12.021 -2.503 1.00 95.19 87 HIS A O 1
ATOM 687 N N . LEU A 1 88 ? -0.204 -10.299 -1.327 1.00 95.00 88 LEU A N 1
ATOM 688 C CA . LEU A 1 88 ? 0.465 -10.591 -0.062 1.00 95.00 88 LEU A CA 1
ATOM 689 C C . LEU A 1 88 ? -0.562 -10.650 1.069 1.00 95.00 88 LEU A C 1
ATOM 691 O O . LEU A 1 88 ? -1.564 -9.936 1.063 1.00 95.00 88 LEU A O 1
ATOM 695 N N . THR A 1 89 ? -0.285 -11.469 2.077 1.00 96.00 89 THR A N 1
ATOM 696 C CA . THR A 1 89 ? -0.972 -11.353 3.370 1.00 96.00 89 THR A CA 1
ATOM 697 C C . THR A 1 89 ? -0.281 -10.292 4.213 1.00 96.00 89 THR A C 1
ATOM 699 O O . THR A 1 89 ? 0.948 -10.226 4.209 1.00 96.00 89 THR A O 1
ATOM 702 N N . MET A 1 90 ? -1.038 -9.505 4.971 1.00 96.50 90 MET A N 1
ATOM 703 C CA . MET A 1 90 ? -0.474 -8.519 5.890 1.00 96.50 90 MET A CA 1
ATOM 704 C C . MET A 1 90 ? -0.875 -8.785 7.337 1.00 96.50 90 MET A C 1
ATOM 706 O O . MET A 1 90 ? -2.007 -9.179 7.630 1.00 96.50 90 MET A O 1
ATOM 710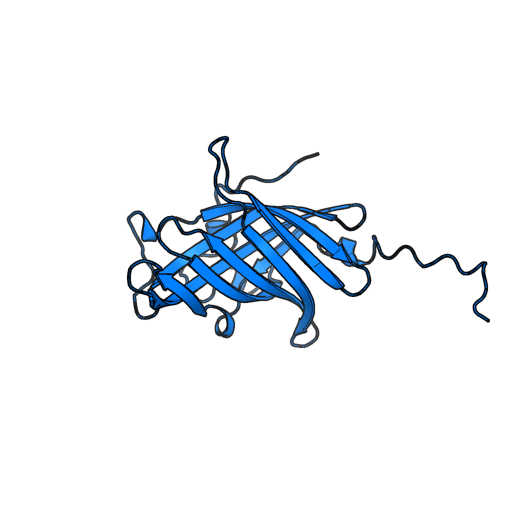 N N . ILE A 1 91 ? 0.065 -8.516 8.239 1.00 97.62 91 ILE A N 1
ATOM 711 C CA . ILE A 1 91 ? -0.158 -8.384 9.679 1.00 97.62 91 ILE A CA 1
ATOM 712 C C . ILE A 1 91 ? 0.484 -7.080 10.140 1.00 97.62 91 ILE A C 1
ATOM 714 O O . ILE A 1 91 ? 1.584 -6.732 9.712 1.00 97.62 91 ILE A O 1
ATOM 718 N N . GLY A 1 92 ? -0.190 -6.348 11.013 1.00 97.94 92 GLY A N 1
ATOM 719 C CA . GLY A 1 92 ? 0.281 -5.051 11.464 1.00 97.94 92 GLY A CA 1
ATOM 720 C C . GLY A 1 92 ? -0.171 -4.716 12.870 1.00 97.94 92 GLY A C 1
ATOM 721 O O . GLY A 1 92 ? -0.966 -5.420 13.494 1.00 97.94 92 GLY A O 1
ATOM 722 N N . THR A 1 93 ? 0.368 -3.620 13.377 1.00 97.88 93 THR A N 1
ATOM 723 C CA . THR A 1 93 ? 0.005 -3.040 14.664 1.00 97.88 93 THR A CA 1
ATOM 724 C C . THR A 1 93 ? -0.107 -1.530 14.525 1.00 97.88 93 THR A C 1
ATOM 726 O O . THR A 1 93 ? 0.640 -0.918 13.759 1.00 97.88 93 THR A O 1
ATOM 729 N N . VAL A 1 94 ? -1.048 -0.939 15.262 1.00 95.75 94 VAL A N 1
ATOM 730 C CA . VAL A 1 94 ? -1.134 0.513 15.434 1.00 95.75 94 VAL A CA 1
ATOM 731 C C . VAL A 1 94 ? -1.062 0.813 16.921 1.00 95.75 94 VAL A C 1
ATOM 733 O O . VAL A 1 94 ? -1.931 0.413 17.700 1.00 95.75 94 VAL A O 1
ATOM 736 N N . MET A 1 95 ? -0.007 1.512 17.323 1.00 92.69 95 MET A N 1
ATOM 737 C CA . MET A 1 95 ? 0.187 1.937 18.702 1.00 92.69 95 MET A CA 1
ATOM 738 C C . MET A 1 95 ? -0.786 3.068 19.073 1.00 92.69 95 MET A C 1
ATOM 740 O O . MET A 1 95 ? -1.398 3.715 18.225 1.00 92.69 95 MET A O 1
ATOM 744 N N . ALA A 1 96 ? -0.918 3.343 20.369 1.00 89.62 96 ALA A N 1
ATOM 745 C CA . ALA A 1 96 ? -1.792 4.391 20.909 1.00 89.62 96 ALA A CA 1
ATOM 746 C C . ALA A 1 96 ? -1.547 5.782 20.299 1.00 89.62 96 ALA A C 1
ATOM 748 O O . ALA A 1 96 ? -2.471 6.533 19.999 1.00 89.62 96 ALA A O 1
ATOM 749 N N . ASN A 1 97 ? -0.270 6.110 20.104 1.00 91.12 97 ASN A N 1
ATOM 750 C CA . ASN A 1 97 ? 0.184 7.354 19.489 1.00 91.12 97 ASN A CA 1
ATOM 751 C C . ASN A 1 97 ? 0.020 7.357 17.959 1.00 91.12 97 ASN A C 1
ATOM 753 O O . ASN A 1 97 ? 0.387 8.336 17.323 1.00 91.12 97 ASN A O 1
ATOM 757 N N . GLY A 1 98 ? -0.521 6.281 17.381 1.00 93.88 98 GLY A N 1
ATOM 758 C CA . GLY A 1 98 ? -0.749 6.084 15.957 1.00 93.88 98 GLY A CA 1
ATOM 759 C C . GLY A 1 98 ? 0.458 5.555 15.183 1.00 93.88 98 GLY A C 1
ATOM 760 O O . GLY A 1 98 ? 0.337 5.424 13.973 1.00 93.88 98 GLY A O 1
ATOM 761 N N . GLN A 1 99 ? 1.588 5.229 15.822 1.00 97.44 99 GLN A N 1
ATOM 762 C CA . GLN A 1 99 ? 2.711 4.604 15.116 1.00 97.44 99 GLN A CA 1
ATOM 763 C C . GLN A 1 99 ? 2.287 3.257 14.534 1.00 97.44 99 GLN A C 1
ATOM 765 O O . GLN A 1 99 ? 1.650 2.452 15.217 1.00 97.44 99 GLN A O 1
ATOM 770 N N . VAL A 1 100 ? 2.669 3.011 13.286 1.00 98.12 100 VAL A N 1
ATOM 771 C CA . VAL A 1 100 ? 2.280 1.831 12.519 1.00 98.12 100 VAL A CA 1
ATOM 772 C C . VAL A 1 100 ? 3.513 1.018 12.154 1.00 98.12 100 VAL A C 1
ATOM 774 O O . VAL A 1 100 ? 4.529 1.557 11.710 1.00 98.12 100 VAL A O 1
ATOM 777 N N . GLN A 1 101 ? 3.393 -0.298 12.287 1.00 98.50 101 GLN A N 1
ATOM 778 C CA . GLN A 1 101 ? 4.281 -1.256 11.639 1.00 98.50 101 GLN A CA 1
ATOM 779 C C . GLN A 1 101 ? 3.428 -2.310 10.936 1.00 98.50 101 GLN A C 1
ATOM 781 O O . GLN A 1 101 ? 2.489 -2.840 11.534 1.00 98.50 101 GLN A O 1
ATOM 786 N N . ILE A 1 102 ? 3.770 -2.638 9.690 1.00 98.50 102 ILE A N 1
ATOM 787 C CA . ILE A 1 102 ? 3.110 -3.685 8.900 1.00 98.50 102 ILE A CA 1
ATOM 788 C C . ILE A 1 102 ? 4.172 -4.613 8.323 1.00 98.50 102 ILE A C 1
ATOM 790 O O . ILE A 1 102 ? 5.210 -4.159 7.849 1.00 98.50 102 ILE A O 1
ATOM 794 N N . THR A 1 103 ? 3.920 -5.916 8.367 1.00 97.50 103 THR A N 1
ATOM 795 C CA . THR A 1 103 ? 4.698 -6.927 7.648 1.00 97.50 103 THR A CA 1
ATOM 796 C C . THR A 1 103 ? 3.831 -7.526 6.552 1.00 97.50 103 THR A C 1
ATOM 798 O O . THR A 1 103 ? 2.747 -8.042 6.833 1.00 97.50 103 THR A O 1
ATOM 801 N N . PHE A 1 104 ? 4.327 -7.480 5.320 1.00 96.12 104 PHE A N 1
ATOM 802 C CA . PHE A 1 104 ? 3.707 -8.063 4.138 1.00 96.12 104 PHE A CA 1
ATOM 803 C C . PHE A 1 104 ? 4.444 -9.352 3.776 1.00 96.12 104 PHE A C 1
ATOM 805 O O . PHE A 1 104 ? 5.661 -9.366 3.577 1.00 96.12 104 PHE A O 1
ATOM 812 N N . LEU A 1 105 ? 3.696 -10.447 3.728 1.00 92.94 105 LEU A N 1
ATOM 813 C CA . LEU A 1 105 ? 4.198 -11.800 3.540 1.00 92.94 105 LEU A CA 1
ATOM 814 C C . LEU A 1 105 ? 3.731 -12.314 2.175 1.00 92.94 105 LEU A C 1
ATOM 816 O O . LEU A 1 105 ? 2.517 -12.440 1.966 1.00 92.94 105 LEU A O 1
ATOM 820 N N . PRO A 1 106 ? 4.653 -12.621 1.249 1.00 87.56 106 PRO A N 1
ATOM 821 C CA . PRO A 1 106 ? 4.284 -13.210 -0.029 1.00 87.56 106 PRO A CA 1
ATOM 822 C C . PRO A 1 106 ? 3.733 -14.625 0.185 1.00 87.56 106 PRO A C 1
ATOM 824 O O . PRO A 1 106 ? 4.156 -15.348 1.090 1.00 87.56 106 PRO A O 1
ATOM 827 N N . GLY A 1 107 ? 2.776 -15.033 -0.647 1.00 74.19 107 GLY A N 1
ATOM 828 C CA . GLY A 1 107 ? 2.175 -16.362 -0.551 1.00 74.19 107 GLY A CA 1
ATOM 829 C C . GLY A 1 107 ? 3.159 -17.499 -0.870 1.00 74.19 107 GLY A C 1
ATOM 830 O O . GLY A 1 107 ? 3.949 -17.425 -1.810 1.00 74.19 107 GLY A O 1
ATOM 831 N N . GLY A 1 108 ? 3.047 -18.609 -0.132 1.00 64.06 108 GLY A N 1
ATOM 832 C CA . GLY A 1 108 ? 3.739 -19.870 -0.422 1.00 64.06 108 GLY A CA 1
ATOM 833 C C . GLY A 1 108 ? 4.953 -20.174 0.467 1.00 64.06 108 GLY A C 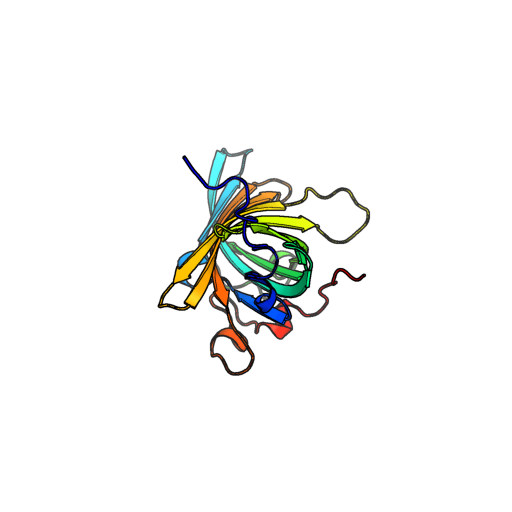1
ATOM 834 O O . GLY A 1 108 ? 5.563 -19.309 1.075 1.00 64.06 108 GLY A O 1
ATOM 835 N N . ARG A 1 109 ? 5.324 -21.462 0.547 1.00 54.47 109 ARG A N 1
ATOM 836 C CA . ARG A 1 109 ? 6.425 -21.971 1.399 1.00 54.47 109 ARG A CA 1
ATOM 837 C C . ARG A 1 109 ? 7.838 -21.654 0.885 1.00 54.47 109 ARG A C 1
ATOM 839 O O . ARG A 1 109 ? 8.811 -22.088 1.497 1.00 54.47 109 ARG A O 1
ATOM 846 N N . ARG A 1 110 ? 7.976 -20.981 -0.261 1.00 57.44 110 ARG A N 1
ATOM 847 C CA . ARG A 1 110 ? 9.293 -20.588 -0.779 1.00 57.44 110 ARG A CA 1
ATOM 848 C C . ARG A 1 110 ? 9.710 -19.299 -0.089 1.00 57.44 110 ARG A C 1
ATOM 850 O O . ARG A 1 110 ? 8.938 -18.348 -0.072 1.00 57.44 110 ARG A O 1
ATOM 857 N N . ALA A 1 111 ? 10.916 -19.307 0.476 1.00 56.38 111 ALA A N 1
ATOM 858 C CA . ALA A 1 111 ? 11.514 -18.168 1.155 1.00 56.38 111 ALA A CA 1
ATOM 859 C C . ALA A 1 111 ? 11.567 -16.967 0.203 1.00 56.38 111 ALA A C 1
ATOM 861 O O . ALA A 1 111 ? 12.433 -16.877 -0.662 1.00 56.38 111 ALA A O 1
ATOM 862 N N . SER A 1 112 ? 10.589 -16.087 0.342 1.00 73.31 112 SER A N 1
ATOM 863 C CA . SER A 1 112 ? 10.560 -14.770 -0.268 1.00 73.31 112 SER A CA 1
ATOM 864 C C . SER A 1 112 ? 10.707 -13.763 0.864 1.00 73.31 112 SER A C 1
ATOM 866 O O . SER A 1 112 ? 10.236 -14.000 1.980 1.00 73.31 112 SER A O 1
ATOM 868 N N . THR A 1 113 ? 11.455 -12.696 0.609 1.00 86.56 113 THR A N 1
ATOM 869 C CA . THR A 1 113 ? 11.774 -11.690 1.621 1.00 86.56 113 THR A CA 1
ATOM 870 C C . THR A 1 113 ? 10.496 -10.933 1.989 1.00 86.56 113 THR A C 1
ATOM 872 O O . THR A 1 113 ? 9.879 -10.354 1.096 1.00 86.56 113 THR A O 1
ATOM 875 N N . PRO A 1 114 ? 10.072 -10.923 3.266 1.00 92.00 114 PRO A N 1
ATOM 876 C CA . PRO A 1 114 ? 8.964 -10.080 3.697 1.00 92.00 114 PRO A CA 1
ATOM 877 C C . PRO A 1 114 ? 9.283 -8.600 3.482 1.00 92.00 114 PRO A C 1
ATOM 879 O O . PRO A 1 114 ? 10.408 -8.167 3.742 1.00 92.00 114 PRO A O 1
ATOM 882 N N . THR A 1 115 ? 8.280 -7.815 3.098 1.00 94.94 115 THR A N 1
ATOM 883 C CA . THR A 1 115 ? 8.371 -6.350 3.130 1.00 94.94 115 THR A CA 1
ATOM 884 C C . THR A 1 115 ? 7.908 -5.869 4.500 1.00 94.94 115 THR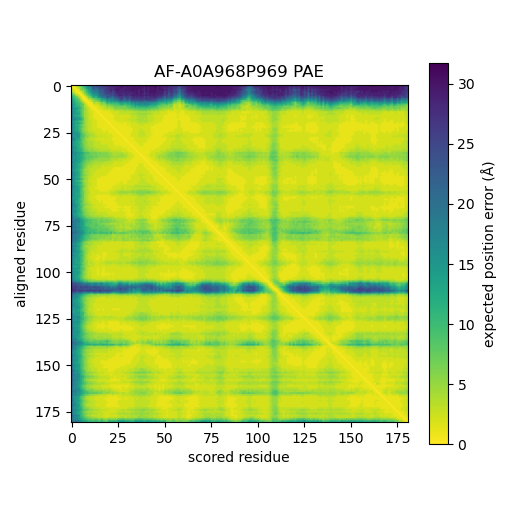 A C 1
ATOM 886 O O . THR A 1 115 ? 6.857 -6.287 4.986 1.00 94.94 115 THR A O 1
ATOM 889 N N . ILE A 1 116 ? 8.676 -4.984 5.134 1.00 97.06 116 ILE A N 1
ATOM 890 C CA . ILE A 1 116 ? 8.287 -4.344 6.396 1.00 97.06 116 ILE A CA 1
ATOM 891 C C . ILE A 1 116 ? 8.098 -2.855 6.132 1.00 97.06 116 ILE A C 1
ATOM 893 O O . ILE A 1 116 ? 9.011 -2.183 5.653 1.00 97.06 116 ILE A O 1
ATOM 897 N N . GLY A 1 117 ? 6.905 -2.358 6.443 1.00 97.75 117 GLY A N 1
ATOM 898 C CA . GLY A 1 117 ? 6.562 -0.947 6.379 1.00 97.75 117 GLY A CA 1
ATOM 899 C C . GLY A 1 117 ? 6.484 -0.328 7.767 1.00 97.75 117 GLY A C 1
ATOM 900 O O . GLY A 1 117 ? 5.981 -0.946 8.709 1.00 97.75 117 GLY A O 1
ATOM 901 N N . PHE A 1 118 ? 6.941 0.914 7.869 1.00 98.62 118 PHE A N 1
ATOM 902 C CA . PHE A 1 118 ? 6.837 1.736 9.071 1.00 98.62 118 PHE A CA 1
ATOM 903 C C . PHE A 1 118 ? 6.107 3.027 8.740 1.00 98.62 118 PHE A C 1
ATOM 905 O O . PHE A 1 118 ? 6.264 3.567 7.645 1.00 98.62 118 PHE A O 1
ATOM 912 N N . GLY A 1 119 ? 5.339 3.539 9.693 1.00 98.31 119 GLY A N 1
ATOM 913 C CA . GLY A 1 119 ? 4.560 4.736 9.447 1.00 98.31 119 GLY A CA 1
ATOM 914 C C . GLY A 1 119 ? 3.781 5.232 10.646 1.00 98.31 119 GLY A C 1
ATOM 915 O O . GLY A 1 119 ? 4.105 4.935 11.800 1.00 98.31 119 GLY A O 1
ATOM 916 N N . GLN A 1 120 ? 2.751 6.012 10.354 1.00 98.44 120 GLN A N 1
ATOM 917 C CA . GLN A 1 120 ? 1.960 6.733 11.336 1.00 98.44 120 GLN A CA 1
ATOM 918 C C . GLN A 1 120 ? 0.534 6.943 10.811 1.00 98.44 120 GLN A C 1
ATOM 920 O O . GLN A 1 120 ? 0.319 7.261 9.643 1.00 98.44 120 GLN A O 1
ATOM 925 N N . MET A 1 121 ? -0.460 6.808 11.687 1.00 97.88 121 MET A N 1
ATOM 926 C CA . MET A 1 121 ? -1.815 7.272 11.408 1.00 97.88 121 MET A CA 1
ATOM 927 C C . MET A 1 121 ? -1.827 8.799 11.436 1.00 97.88 121 MET A C 1
ATOM 929 O O . MET A 1 121 ? -1.501 9.403 12.465 1.00 97.88 121 MET A O 1
ATOM 933 N N . VAL A 1 122 ? -2.234 9.415 10.329 1.00 98.19 122 VAL A N 1
ATOM 934 C CA . VAL A 1 122 ? -2.302 10.873 10.149 1.00 98.19 122 VAL A CA 1
ATOM 935 C C . VAL A 1 122 ? -3.676 11.298 9.634 1.00 98.19 122 VAL A C 1
ATOM 937 O O . VAL A 1 122 ? -4.462 10.472 9.169 1.00 98.19 122 VAL A O 1
ATOM 940 N N . LYS A 1 123 ? -3.992 12.594 9.729 1.00 97.44 123 LYS A N 1
ATOM 941 C CA . LYS A 1 123 ? -5.220 13.161 9.161 1.00 97.44 123 LYS A CA 1
ATOM 942 C C . LYS A 1 123 ? -4.926 13.883 7.846 1.00 97.44 123 LYS A C 1
ATOM 944 O O . LYS A 1 123 ? -4.250 14.907 7.859 1.00 97.44 123 LYS A O 1
ATOM 949 N N . VAL A 1 124 ? -5.500 13.406 6.743 1.00 96.25 124 VAL A N 1
ATOM 950 C CA . VAL A 1 124 ? -5.453 14.045 5.417 1.00 96.25 124 VAL A CA 1
ATOM 951 C C . VAL A 1 124 ? -6.870 14.474 5.050 1.00 96.25 124 VAL A C 1
ATOM 953 O O . VAL A 1 124 ? -7.782 13.655 5.009 1.00 96.25 124 VAL A O 1
ATOM 956 N N . GLY A 1 125 ? -7.094 15.777 4.858 1.00 92.81 125 GLY A N 1
ATOM 957 C CA . GLY A 1 125 ? -8.440 16.299 4.574 1.00 92.81 125 GLY A CA 1
ATOM 958 C C . GLY A 1 125 ? -9.467 16.045 5.689 1.00 92.81 125 GLY A C 1
ATOM 959 O O . GLY A 1 125 ? -10.660 15.999 5.419 1.00 92.81 125 GLY A O 1
ATOM 960 N N . GLY A 1 126 ? -9.0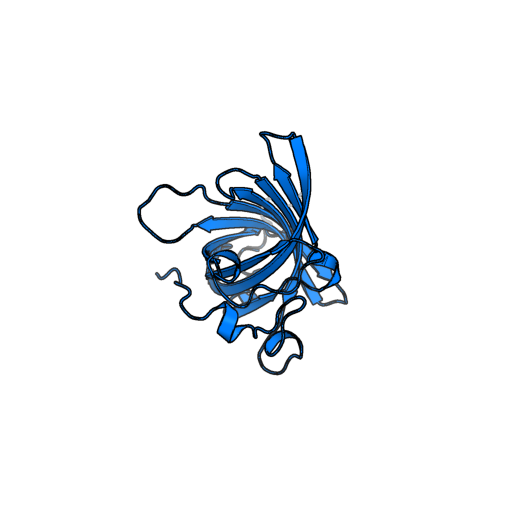16 15.857 6.936 1.00 95.12 126 GLY A N 1
ATOM 961 C CA . GLY A 1 126 ? -9.875 15.524 8.081 1.00 95.12 126 GLY A CA 1
ATOM 962 C C . GLY A 1 126 ? -10.151 14.025 8.259 1.00 95.12 126 GLY A C 1
ATOM 963 O O . GLY A 1 126 ? -10.607 13.614 9.331 1.00 95.12 126 GLY A O 1
ATOM 964 N N . GLU A 1 127 ? -9.778 13.191 7.290 1.00 96.00 127 GLU A N 1
ATOM 965 C CA . GLU A 1 127 ? -9.935 11.736 7.333 1.00 96.00 127 GLU A CA 1
ATOM 966 C C . GLU A 1 127 ? -8.643 11.034 7.740 1.00 96.00 127 GLU A C 1
ATOM 968 O O . GLU A 1 127 ? -7.551 11.572 7.574 1.00 96.00 127 GLU A O 1
ATOM 973 N N . TRP A 1 128 ? -8.764 9.860 8.363 1.00 97.81 128 TRP A N 1
ATOM 974 C CA . TRP A 1 128 ? -7.581 9.076 8.728 1.00 97.81 128 TRP A CA 1
ATOM 975 C C . TRP A 1 128 ? -6.929 8.480 7.481 1.00 97.81 128 TRP A C 1
ATOM 977 O O . TRP A 1 128 ? -7.619 7.998 6.590 1.00 97.81 128 TRP A O 1
ATOM 987 N N . ALA A 1 129 ? -5.602 8.491 7.461 1.00 98.56 129 ALA A N 1
ATOM 988 C CA . ALA A 1 129 ? -4.761 7.866 6.454 1.00 98.56 129 ALA A CA 1
ATOM 989 C C . ALA A 1 129 ? -3.593 7.154 7.141 1.00 98.56 129 ALA A C 1
ATOM 991 O O . ALA A 1 129 ? -3.146 7.581 8.212 1.00 98.56 129 ALA A O 1
ATOM 992 N N . PHE A 1 130 ? -3.083 6.098 6.513 1.00 98.75 130 PHE A N 1
ATOM 993 C CA . PHE A 1 130 ? -1.771 5.565 6.872 1.00 98.75 130 PHE A CA 1
ATOM 994 C C . PHE A 1 130 ? -0.712 6.337 6.091 1.00 98.75 130 PHE A C 1
ATOM 996 O O . PHE A 1 130 ? -0.696 6.242 4.874 1.00 98.75 130 PHE A O 1
ATOM 1003 N N . GLU A 1 131 ? 0.179 7.068 6.749 1.00 98.75 131 GLU A N 1
ATOM 1004 C CA . GLU A 1 131 ? 1.407 7.564 6.118 1.00 98.75 131 GLU A CA 1
ATOM 1005 C C . GLU A 1 131 ? 2.493 6.511 6.326 1.00 98.75 131 GLU A C 1
ATOM 1007 O O . GLU A 1 131 ? 2.850 6.218 7.467 1.00 98.75 131 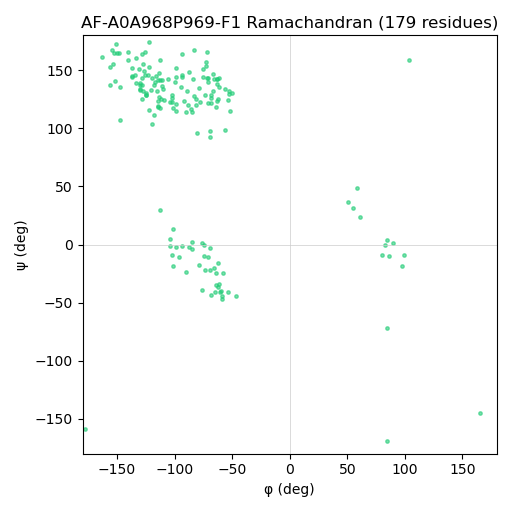GLU A O 1
ATOM 1012 N N . MET A 1 132 ? 2.971 5.887 5.251 1.00 98.69 132 MET A N 1
ATOM 1013 C CA . MET A 1 132 ? 3.802 4.683 5.317 1.00 98.69 132 MET A CA 1
ATOM 1014 C C . MET A 1 132 ? 5.001 4.784 4.385 1.00 98.69 132 MET A C 1
ATOM 1016 O O . MET A 1 132 ? 4.904 5.328 3.290 1.00 98.69 132 MET A O 1
ATOM 1020 N N . GLN A 1 133 ? 6.118 4.193 4.804 1.00 98.06 133 GLN A N 1
ATOM 1021 C CA . GLN A 1 133 ? 7.285 3.943 3.962 1.00 98.06 133 GLN A CA 1
ATOM 1022 C C . GLN A 1 133 ? 7.709 2.480 4.050 1.00 98.06 133 GLN A C 1
ATOM 1024 O O . GLN A 1 133 ? 7.655 1.873 5.126 1.00 98.06 133 GLN A O 1
ATOM 1029 N N . MET A 1 134 ? 8.160 1.919 2.932 1.00 96.88 134 MET A N 1
ATOM 1030 C CA . MET A 1 134 ? 8.681 0.555 2.876 1.00 96.88 134 MET A CA 1
ATOM 1031 C C . MET A 1 134 ? 9.684 0.359 1.742 1.00 96.88 134 MET A C 1
ATOM 1033 O O . MET A 1 134 ? 9.646 1.058 0.731 1.00 96.88 134 MET A O 1
ATOM 1037 N N . THR A 1 135 ? 10.560 -0.633 1.909 1.00 94.94 135 THR A N 1
ATOM 1038 C CA . THR A 1 135 ? 11.442 -1.120 0.846 1.00 94.94 135 THR A CA 1
ATOM 1039 C C . THR A 1 135 ? 11.054 -2.540 0.468 1.00 94.94 135 THR A C 1
ATOM 1041 O O . THR A 1 135 ? 11.017 -3.419 1.330 1.00 94.94 135 THR A O 1
ATOM 1044 N N . THR A 1 136 ? 10.818 -2.766 -0.819 1.00 93.06 136 THR A N 1
ATOM 1045 C CA . THR A 1 136 ? 10.431 -4.064 -1.374 1.00 93.06 136 THR A CA 1
ATOM 1046 C C . THR A 1 136 ? 11.558 -4.641 -2.225 1.00 93.06 136 THR A C 1
ATOM 1048 O O . THR A 1 136 ? 12.197 -3.946 -3.020 1.00 93.06 136 THR A O 1
ATOM 1051 N N . ASP A 1 137 ? 11.808 -5.936 -2.043 1.00 90.62 137 ASP A N 1
ATOM 1052 C CA . ASP A 1 137 ? 12.696 -6.731 -2.886 1.00 90.62 137 ASP A CA 1
ATOM 1053 C C . ASP A 1 137 ? 11.976 -7.104 -4.193 1.00 90.62 137 ASP A C 1
ATOM 1055 O O . ASP A 1 137 ? 10.915 -7.728 -4.153 1.00 90.62 137 ASP A O 1
ATOM 1059 N N . ARG A 1 138 ? 12.548 -6.740 -5.348 1.00 86.81 138 ARG A N 1
ATOM 1060 C CA . ARG A 1 138 ? 12.022 -7.090 -6.681 1.00 86.81 138 ARG A CA 1
ATOM 1061 C C . ARG A 1 138 ? 12.958 -8.060 -7.423 1.00 86.81 138 ARG A C 1
ATOM 1063 O O . ARG A 1 138 ? 13.032 -8.076 -8.646 1.00 86.81 138 ARG A O 1
ATOM 1070 N N . GLY A 1 139 ? 13.688 -8.893 -6.682 1.00 84.94 139 GLY A N 1
ATOM 1071 C CA . GLY A 1 139 ? 14.618 -9.892 -7.205 1.00 84.94 139 GLY A CA 1
ATOM 1072 C C . GLY A 1 139 ? 15.999 -9.311 -7.500 1.00 84.94 139 GLY A C 1
ATOM 1073 O O . GLY A 1 139 ? 16.946 -9.613 -6.778 1.00 84.94 139 GLY A O 1
ATOM 1074 N N . SER A 1 140 ? 16.118 -8.496 -8.551 1.00 86.38 140 SER A N 1
ATOM 1075 C CA . SER A 1 140 ? 17.380 -7.845 -8.946 1.00 86.38 140 SER A CA 1
ATOM 1076 C C . SER A 1 140 ? 17.470 -6.380 -8.525 1.00 86.38 140 SER A C 1
ATOM 1078 O O . SER A 1 140 ? 18.569 -5.849 -8.458 1.00 86.38 140 SER A O 1
ATOM 1080 N N . SER A 1 141 ? 16.347 -5.735 -8.204 1.00 93.38 141 SER A N 1
ATOM 1081 C CA . SER A 1 141 ? 16.289 -4.329 -7.798 1.00 93.38 141 SER A CA 1
ATOM 1082 C C . SER A 1 141 ? 15.664 -4.148 -6.410 1.00 93.38 141 SER A C 1
ATOM 1084 O O . SER A 1 141 ? 15.209 -5.097 -5.747 1.00 93.38 141 SER A O 1
ATOM 1086 N N . ARG A 1 142 ? 15.691 -2.908 -5.920 1.00 95.38 142 ARG A N 1
ATOM 1087 C CA . ARG A 1 142 ? 15.049 -2.485 -4.670 1.00 95.38 142 ARG A CA 1
ATOM 1088 C C . ARG A 1 142 ? 14.112 -1.327 -4.956 1.00 95.38 142 ARG A C 1
ATOM 1090 O O . ARG A 1 142 ? 14.536 -0.347 -5.553 1.00 95.38 142 ARG A O 1
ATOM 1097 N N . VAL A 1 143 ? 12.875 -1.422 -4.483 1.00 96.81 143 VAL A N 1
ATOM 1098 C CA . VAL A 1 143 ? 11.886 -0.348 -4.622 1.00 96.81 143 VAL A CA 1
ATOM 1099 C C . VAL A 1 143 ? 11.651 0.284 -3.260 1.00 96.81 143 VAL A C 1
ATOM 1101 O O . VAL A 1 143 ? 11.324 -0.422 -2.310 1.00 96.81 143 VAL A O 1
ATOM 1104 N N . LEU A 1 144 ? 11.831 1.597 -3.154 1.00 97.56 144 LEU A N 1
ATOM 1105 C CA . LEU A 1 144 ? 11.433 2.404 -2.007 1.00 97.56 144 LEU A CA 1
ATOM 1106 C C . LEU A 1 144 ? 10.146 3.147 -2.360 1.00 97.56 144 LEU A C 1
ATOM 1108 O O . LEU A 1 144 ? 10.099 3.884 -3.346 1.00 97.56 144 LEU A O 1
ATOM 1112 N N . HIS A 1 145 ? 9.123 2.991 -1.527 1.00 98.25 145 HIS A N 1
ATOM 1113 C CA . HIS A 1 145 ? 7.852 3.682 -1.704 1.00 98.25 145 HIS A CA 1
ATOM 1114 C C . HIS A 1 145 ? 7.435 4.353 -0.400 1.00 98.25 145 HIS A C 1
ATOM 1116 O O . HIS A 1 145 ? 7.509 3.748 0.673 1.00 98.25 145 HIS A O 1
ATOM 1122 N N . TRP A 1 146 ? 7.036 5.617 -0.508 1.00 98.31 146 TRP A N 1
ATOM 1123 C CA . TRP A 1 146 ? 6.390 6.389 0.543 1.00 98.31 146 TRP A CA 1
ATOM 1124 C C . TRP A 1 146 ? 5.030 6.828 0.015 1.00 98.31 146 TRP A C 1
ATOM 1126 O O . TRP A 1 146 ? 4.951 7.321 -1.109 1.00 98.31 146 TRP A O 1
ATOM 1136 N N . ALA A 1 147 ? 3.981 6.649 0.810 1.00 98.50 147 ALA A N 1
ATOM 1137 C CA . ALA A 1 147 ? 2.636 7.032 0.412 1.00 98.50 147 ALA A CA 1
ATOM 1138 C C . ALA A 1 147 ? 1.730 7.278 1.615 1.00 98.50 147 ALA A C 1
ATOM 1140 O O . ALA A 1 147 ? 1.870 6.644 2.668 1.00 98.50 147 ALA A O 1
ATOM 1141 N N . HIS A 1 148 ? 0.725 8.128 1.416 1.00 98.75 148 HIS A N 1
ATOM 1142 C CA . HIS A 1 148 ? -0.511 8.012 2.165 1.00 98.75 148 HIS A CA 1
ATOM 1143 C C . HIS A 1 148 ? -1.360 6.894 1.568 1.00 98.75 148 HIS A C 1
ATOM 1145 O O . HIS A 1 148 ? -1.589 6.851 0.366 1.00 98.75 148 HIS A O 1
ATOM 1151 N N . MET A 1 149 ? -1.917 6.037 2.410 1.00 98.62 149 MET A N 1
ATOM 1152 C CA . MET A 1 149 ? -3.016 5.161 2.034 1.00 98.62 149 MET A CA 1
ATOM 1153 C C . MET A 1 149 ? -4.308 5.806 2.515 1.00 98.62 149 MET A C 1
ATOM 1155 O O . MET A 1 149 ? -4.510 5.977 3.723 1.00 98.62 149 MET A O 1
ATOM 1159 N N . LEU A 1 150 ? -5.170 6.186 1.574 1.00 98.69 150 LEU A N 1
ATOM 1160 C CA . LEU A 1 150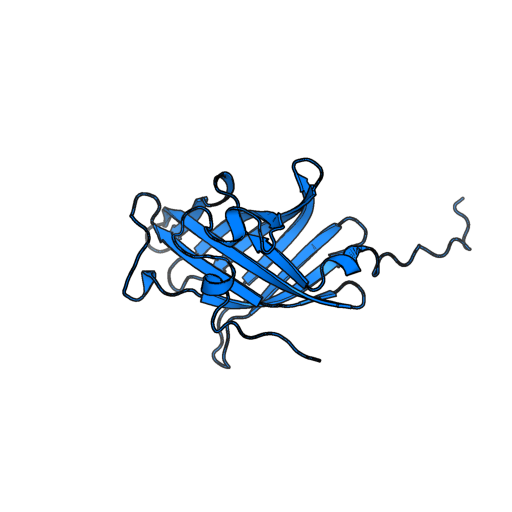 ? -6.473 6.780 1.865 1.00 98.69 150 LEU A CA 1
ATOM 1161 C C . LEU A 1 150 ? -7.542 5.696 1.906 1.00 98.69 150 LEU A C 1
ATOM 1163 O O . LEU A 1 150 ? -7.495 4.746 1.127 1.00 98.69 150 LEU A O 1
ATOM 1167 N N . GLN A 1 151 ? -8.519 5.851 2.797 1.00 98.50 151 GLN A N 1
ATOM 1168 C CA . GLN A 1 151 ? -9.630 4.913 2.873 1.00 98.50 151 GLN A CA 1
ATOM 1169 C C . GLN A 1 151 ? -10.557 5.074 1.661 1.00 98.50 151 GLN A C 1
ATOM 1171 O O . GLN A 1 151 ? -10.809 6.188 1.198 1.00 98.50 151 GLN A O 1
ATOM 1176 N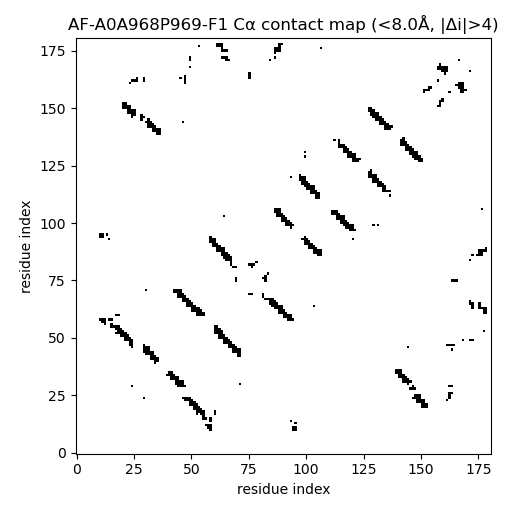 N . THR A 1 152 ? -11.103 3.964 1.174 1.00 98.44 152 THR A N 1
ATOM 1177 C CA . THR A 1 152 ? -12.190 3.940 0.194 1.00 98.44 152 THR A CA 1
ATOM 1178 C C . THR A 1 152 ? -13.190 2.829 0.521 1.00 98.44 152 THR A C 1
ATOM 1180 O O . THR A 1 152 ? -12.927 1.964 1.361 1.00 98.44 152 THR A O 1
ATOM 1183 N N . ARG A 1 153 ? -14.369 2.876 -0.095 1.00 97.94 153 ARG A N 1
ATOM 1184 C CA . ARG A 1 153 ? -15.453 1.899 0.046 1.00 97.94 153 ARG A CA 1
ATOM 1185 C C . ARG A 1 153 ? -16.335 1.888 -1.195 1.00 97.94 153 ARG A C 1
ATOM 1187 O O . ARG A 1 153 ? -16.296 2.816 -2.002 1.00 97.94 153 ARG A O 1
ATOM 1194 N N . GLU A 1 154 ? -17.180 0.869 -1.294 1.00 97.69 154 GLU A N 1
ATOM 1195 C CA . GLU A 1 154 ? -18.190 0.781 -2.343 1.00 97.69 154 GLU A CA 1
ATOM 1196 C C . GLU A 1 154 ? -19.010 2.078 -2.452 1.00 97.69 154 GLU A C 1
ATOM 1198 O O . GLU A 1 154 ? -19.495 2.621 -1.458 1.00 97.69 154 GLU A O 1
ATOM 1203 N N . GLY A 1 155 ? -19.126 2.584 -3.681 1.00 96.81 155 GLY A N 1
ATOM 1204 C CA . GLY A 1 155 ? -19.780 3.856 -3.998 1.00 96.81 155 GLY A CA 1
ATOM 1205 C C . GLY A 1 155 ? -18.827 5.044 -4.161 1.00 96.81 155 GLY A C 1
ATOM 1206 O O . GLY A 1 155 ? -19.202 6.018 -4.815 1.00 96.81 155 GLY A O 1
ATOM 1207 N N . ASP A 1 156 ? -17.593 4.970 -3.656 1.00 96.94 156 ASP A N 1
ATOM 1208 C CA . ASP A 1 156 ? -16.586 6.002 -3.914 1.00 96.94 156 ASP A CA 1
ATOM 1209 C C . ASP A 1 156 ? -16.072 5.929 -5.363 1.00 96.94 156 ASP A C 1
ATOM 1211 O O . ASP A 1 156 ? -16.021 4.865 -5.979 1.00 96.94 156 ASP A O 1
ATOM 1215 N N . ALA A 1 157 ? -15.602 7.056 -5.909 1.00 93.88 157 ALA A N 1
ATOM 1216 C CA . ALA A 1 157 ? -15.025 7.084 -7.257 1.00 93.88 157 ALA A CA 1
ATOM 1217 C C . ALA A 1 157 ? -13.814 6.139 -7.397 1.00 93.88 157 ALA A C 1
ATOM 1219 O O . ALA A 1 157 ? -13.732 5.367 -8.351 1.00 93.88 157 ALA A O 1
ATOM 1220 N N . ASN A 1 158 ? -12.916 6.149 -6.405 1.00 95.31 158 ASN A N 1
ATOM 1221 C CA . ASN A 1 158 ? -11.692 5.338 -6.415 1.00 95.31 158 ASN A CA 1
ATOM 1222 C C . ASN A 1 158 ? -11.940 3.848 -6.133 1.00 95.31 158 ASN A C 1
ATOM 1224 O O . ASN A 1 158 ? -11.037 3.039 -6.319 1.00 95.31 158 ASN A O 1
ATOM 1228 N N . TRP A 1 159 ? -13.153 3.474 -5.713 1.00 98.00 159 TRP A N 1
ATOM 1229 C CA . TRP A 1 159 ? -13.532 2.072 -5.555 1.00 98.00 159 TRP A CA 1
ATOM 1230 C C . TRP A 1 159 ? -13.620 1.361 -6.901 1.00 98.00 159 TRP A C 1
ATOM 1232 O O . TRP A 1 159 ? -13.145 0.239 -7.048 1.00 98.00 159 TRP A O 1
ATOM 1242 N N . ASN A 1 160 ? -14.223 2.032 -7.885 1.00 96.31 160 ASN A N 1
ATOM 1243 C CA . ASN A 1 160 ? -14.474 1.466 -9.209 1.00 96.31 160 ASN A CA 1
ATOM 1244 C C . ASN A 1 160 ? -13.319 1.709 -10.185 1.00 96.31 160 ASN A C 1
ATOM 1246 O O . ASN A 1 160 ? -13.194 0.972 -11.154 1.00 96.31 160 ASN A O 1
ATOM 1250 N N . GLN A 1 161 ? -12.497 2.734 -9.951 1.00 95.62 161 GLN A N 1
ATOM 1251 C CA . GLN A 1 161 ? -11.351 3.038 -10.800 1.00 95.62 161 GLN A CA 1
ATOM 1252 C C . GLN A 1 161 ? -10.208 3.626 -9.975 1.00 95.62 161 GLN A C 1
ATOM 1254 O O . GLN A 1 161 ? -10.259 4.779 -9.541 1.00 95.62 161 GLN A O 1
ATOM 1259 N N . LEU A 1 162 ? -9.164 2.829 -9.770 1.00 97.50 162 LEU A N 1
ATOM 1260 C CA . LEU A 1 162 ? -8.002 3.227 -8.988 1.00 97.50 162 LEU A CA 1
ATOM 1261 C C . LEU A 1 162 ? -7.096 4.192 -9.764 1.00 97.50 162 LEU A C 1
ATOM 1263 O O . LEU A 1 162 ? -6.885 4.032 -10.967 1.00 97.50 162 LEU A O 1
ATOM 1267 N N . PRO A 1 163 ? -6.479 5.176 -9.090 1.00 96.81 163 PRO A N 1
ATOM 1268 C CA . PRO A 1 163 ? -5.478 6.024 -9.719 1.00 96.81 163 PRO A CA 1
ATOM 1269 C C . PRO A 1 163 ? -4.329 5.215 -10.326 1.00 96.81 163 PRO A C 1
ATOM 1271 O O . PRO A 1 163 ? -3.765 4.338 -9.676 1.00 96.81 163 PRO A O 1
ATOM 1274 N N . GLY A 1 164 ? -3.954 5.555 -11.559 1.00 94.12 164 GLY A N 1
ATOM 1275 C CA . GLY A 1 164 ? -2.853 4.900 -12.269 1.00 94.12 164 GLY A CA 1
ATOM 1276 C C . GLY A 1 164 ? -3.219 3.559 -12.903 1.00 94.12 164 GLY A C 1
ATOM 1277 O O . GLY A 1 164 ? -2.430 3.059 -13.693 1.00 94.12 164 GLY A O 1
ATOM 1278 N N . LEU A 1 165 ? -4.406 3.010 -12.630 1.00 92.62 165 LEU A N 1
ATOM 1279 C CA . LEU A 1 165 ? -4.847 1.719 -13.151 1.00 92.62 165 LEU A CA 1
ATOM 1280 C C . LEU A 1 165 ? -6.203 1.824 -13.864 1.00 92.62 165 LEU A C 1
ATOM 1282 O O . LEU A 1 165 ? -6.945 2.795 -13.710 1.00 92.62 165 LEU A O 1
ATOM 1286 N N . GLU A 1 166 ? -6.541 0.782 -14.621 1.00 91.50 166 GLU A N 1
ATOM 1287 C CA . GLU A 1 166 ? -7.904 0.550 -15.125 1.00 91.50 166 GLU A CA 1
ATOM 1288 C C . GLU A 1 166 ? -8.719 -0.371 -14.199 1.00 91.50 166 GLU A C 1
ATOM 1290 O O . GLU A 1 166 ? -9.890 -0.617 -14.463 1.00 91.50 166 GLU A O 1
ATOM 1295 N N . TYR A 1 167 ? -8.113 -0.855 -13.108 1.00 94.56 167 TYR A N 1
ATOM 1296 C CA . TYR A 1 167 ? -8.735 -1.774 -12.157 1.00 94.56 167 TYR A CA 1
ATOM 1297 C C . TYR A 1 167 ? -9.521 -1.056 -11.055 1.00 94.56 167 TYR A C 1
ATOM 1299 O O . TYR A 1 167 ? -9.142 0.016 -10.568 1.00 94.56 167 TYR A O 1
ATOM 1307 N N . SER A 1 168 ? -10.577 -1.717 -10.603 1.00 97.62 168 SER A N 1
ATOM 1308 C CA . SER A 1 168 ? -11.304 -1.448 -9.366 1.00 97.62 168 SER A CA 1
ATOM 1309 C C . SER A 1 168 ? -10.631 -2.101 -8.148 1.00 97.62 168 SER A C 1
ATOM 1311 O O . SER A 1 168 ? -9.758 -2.966 -8.267 1.00 97.62 168 SER A O 1
ATOM 1313 N N . VAL A 1 169 ? -11.058 -1.714 -6.944 1.00 98.38 169 VAL A N 1
ATOM 1314 C CA . VAL A 1 169 ? -10.615 -2.339 -5.685 1.00 98.38 169 VAL A CA 1
ATOM 1315 C C . VAL A 1 169 ? -10.934 -3.844 -5.645 1.00 98.38 169 VAL A C 1
ATOM 1317 O O . VAL A 1 169 ? -10.027 -4.614 -5.315 1.00 98.38 169 VAL A O 1
ATOM 1320 N N . PRO A 1 170 ? -12.153 -4.309 -6.000 1.00 98.25 170 PRO A N 1
ATOM 1321 C CA . PRO A 1 170 ? -12.446 -5.741 -6.050 1.00 98.25 170 PRO A CA 1
ATOM 1322 C C . PRO A 1 170 ? -11.578 -6.517 -7.044 1.00 98.25 170 PRO A C 1
ATOM 1324 O O . PRO A 1 170 ? -11.112 -7.598 -6.698 1.00 98.25 170 PRO A O 1
ATOM 1327 N N . GLU A 1 171 ? -11.319 -5.970 -8.236 1.00 97.44 171 GLU A N 1
ATOM 1328 C CA . GLU A 1 171 ? -10.454 -6.619 -9.236 1.00 97.44 171 GLU A CA 1
ATOM 1329 C C . GLU A 1 171 ? -9.010 -6.730 -8.739 1.00 97.44 171 GLU A C 1
ATOM 1331 O O . GLU A 1 171 ? -8.386 -7.778 -8.887 1.00 97.44 171 GLU A O 1
ATOM 1336 N N . MET A 1 172 ? -8.487 -5.694 -8.070 1.00 97.62 172 MET A N 1
ATOM 1337 C CA . MET A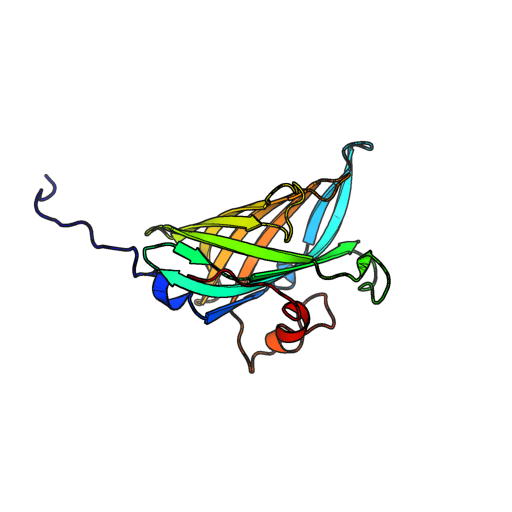 1 172 ? -7.159 -5.761 -7.450 1.00 97.62 172 MET A CA 1
ATOM 1338 C C . MET A 1 172 ? -7.069 -6.868 -6.395 1.00 97.62 172 MET A C 1
ATOM 1340 O O . MET A 1 172 ? -6.058 -7.563 -6.303 1.00 97.62 172 MET A O 1
ATOM 1344 N N . LEU A 1 173 ? -8.116 -7.050 -5.592 1.00 97.75 173 LEU A N 1
ATOM 1345 C CA . LEU A 1 173 ? -8.147 -8.032 -4.505 1.00 97.75 173 LEU A CA 1
ATOM 1346 C C . LEU A 1 173 ? -8.609 -9.430 -4.948 1.00 97.75 173 LEU A C 1
ATOM 1348 O O . LEU A 1 173 ? -8.623 -10.351 -4.125 1.00 97.75 173 LEU A O 1
ATOM 1352 N N . GLU A 1 174 ? -8.969 -9.623 -6.217 1.00 96.69 174 GLU A N 1
ATOM 1353 C CA . GLU A 1 174 ? -9.394 -10.921 -6.732 1.00 96.69 174 GLU A CA 1
ATOM 1354 C C . GLU A 1 174 ? -8.255 -11.947 -6.618 1.00 96.69 174 GLU A C 1
ATOM 1356 O O . GLU A 1 174 ? -7.140 -11.733 -7.087 1.00 96.69 174 GLU A O 1
ATOM 1361 N N . GLY A 1 175 ? -8.525 -13.082 -5.965 1.00 93.62 175 GLY A N 1
ATOM 1362 C CA . GLY A 1 175 ? -7.523 -14.126 -5.718 1.00 93.62 175 GLY A CA 1
ATOM 1363 C C . GLY A 1 175 ? -6.623 -13.888 -4.499 1.00 93.62 175 GLY A C 1
ATOM 1364 O O . GLY A 1 175 ? -5.799 -14.749 -4.176 1.00 93.62 175 GLY A O 1
ATOM 1365 N N . ALA A 1 176 ? -6.802 -12.779 -3.774 1.00 94.81 176 ALA A N 1
ATOM 1366 C CA . ALA A 1 176 ? -6.067 -12.526 -2.543 1.00 94.81 176 ALA A CA 1
ATOM 1367 C C . ALA A 1 176 ? -6.391 -13.565 -1.452 1.00 94.81 176 ALA A C 1
ATOM 1369 O O . ALA A 1 176 ? -7.529 -14.000 -1.273 1.00 94.81 176 ALA A O 1
ATOM 1370 N N . THR A 1 177 ? -5.369 -13.947 -0.684 1.00 93.19 177 THR A N 1
ATOM 1371 C CA . THR A 1 177 ? -5.511 -14.830 0.484 1.00 93.19 177 THR A CA 1
ATOM 1372 C C . THR A 1 177 ? -5.556 -14.001 1.763 1.00 93.19 177 THR A C 1
ATOM 1374 O O . THR A 1 177 ? -4.841 -13.008 1.878 1.00 93.19 177 THR A O 1
ATOM 1377 N N . TYR A 1 178 ? -6.357 -14.431 2.738 1.00 94.94 178 TYR A N 1
ATOM 1378 C CA . TYR A 1 178 ? -6.556 -13.724 4.003 1.00 94.94 178 TYR A CA 1
ATOM 1379 C C . TYR A 1 178 ? -6.067 -14.549 5.200 1.00 94.94 178 TYR A C 1
ATOM 1381 O O . TYR A 1 178 ? -6.310 -15.758 5.240 1.00 94.94 178 TYR A O 1
ATOM 1389 N N . PRO A 1 179 ? -5.419 -13.921 6.200 1.00 93.31 179 PRO A N 1
ATOM 1390 C CA . PRO A 1 179 ? -5.171 -14.553 7.492 1.00 93.31 179 PRO A CA 1
ATOM 1391 C C . PRO A 1 179 ? -6.482 -14.871 8.228 1.00 93.31 179 PRO A C 1
ATOM 1393 O O . PRO A 1 179 ? -7.418 -14.070 8.210 1.00 93.31 179 PRO A O 1
ATOM 1396 N N . THR A 1 180 ? -6.531 -16.013 8.916 1.00 87.62 180 THR A N 1
ATOM 1397 C CA . THR A 1 180 ? -7.686 -16.469 9.710 1.00 87.62 180 THR A CA 1
ATOM 1398 C C . THR A 1 180 ? -7.263 -16.832 11.135 1.00 87.62 180 THR A C 1
ATOM 1400 O O . THR A 1 180 ? -6.103 -17.185 11.359 1.00 87.62 180 THR A O 1
ATOM 1403 N N . PHE A 1 181 ? -8.204 -16.767 12.082 1.00 76.19 181 PHE A N 1
ATOM 1404 C CA . PHE A 1 181 ? -8.058 -17.357 13.421 1.00 76.19 181 PHE A CA 1
ATOM 1405 C C . PHE A 1 181 ? -8.462 -18.829 13.443 1.00 76.19 181 PHE A C 1
ATOM 1407 O O . PHE A 1 181 ? -9.342 -19.204 12.635 1.00 76.19 181 PHE A O 1
#

Foldseek 3Di:
DDDPPPDDPQLLCVCQVLAQWKWKFAQVQQWKWKAQPVVRDIFTKGKIKMWTFNGGDRQKTWWKMWIQIDGPPDAQDPDDPNNDIFMWIKMKGADSQFKIKMWTHGDDPPDDDIKIKTFGFDADPNATWTFIWIWHDPPRMIIIGTGTIGIDDPPDPCQQDPHSDRHHNCRRCVPHDTDDD

Radius of gyration: 17.49 Å; Cα contacts (8 Å, |Δi|>4): 419; chains: 1; bounding box: 44×38×62 Å

Secondary structure (DSSP, 8-state):
---TT-----GGGTTGGGTTEEEE--GGG-EEEEEETTTTEEEEEEEEEEEEEEEEETTEEEEEEEEEEEETTSPPP-SSGGGPPEEEEEEEEE-TT-EEEEEEEESSSS--PPEEEEEEEEEETTEEEEEEEEEEE-SSSEEEEEEEEEEE-TTSHHHHS-TTSS--HHHHHTT------

Sequence (181 aa):
MADPTATTPDTRMQWRWLADTYWYVPKPDLPALELDPDTNGLSWLVDQTVWHVSGYANGYFWGATAALLYDAGESMPTSGPASRISHLTMIGTVMANGQVQITFLPGGRRASTPTIGFGQMVKVGGEWAFEMQMTTDRGSSRVLHWAHMLQTREGDANWNQLPGLEYSVPEMLEGATYPTF

Solvent-accessible surface area (backbone atoms only — not comparable to full-atom values): 9877 Å² total; per-residue (Å²): 133,81,68,94,77,67,74,74,76,82,44,44,64,74,62,51,77,50,33,73,36,32,31,33,34,46,67,92,37,21,61,22,44,34,37,35,72,90,77,71,41,78,48,56,25,37,42,40,42,38,38,38,28,65,34,55,58,88,30,32,36,31,15,29,35,20,35,43,59,48,60,57,92,61,76,76,56,88,62,69,79,66,40,50,68,46,50,24,32,35,43,32,36,50,46,78,89,25,45,31,42,36,41,36,38,64,77,68,95,65,95,64,84,62,31,56,32,45,37,32,59,43,72,59,98,85,39,69,25,43,38,37,37,35,58,41,81,66,89,76,37,38,36,44,39,51,33,49,32,40,70,51,47,92,89,42,74,56,28,64,39,29,54,90,51,87,44,24,51,66,65,54,48,59,89,53,56,68,78,80,136

pLDDT: mean 92.34, std 10.61, range [44.19, 98.81]

Nearest PDB structures (foldseek):
  5fvn-assembly2_D  TM=3.823E-01  e=1.124E+00  Enterobacter cloacae
  8quq-assembly1_B  TM=3.270E-01  e=7.278E-01  Klebsiella pneumoniae
  6rck-assembly1_A  TM=3.682E-01  e=1.187E+00  Klebsiella pneumoniae
  5o79-assembly1_B  TM=3.532E-01  e=1.833E+00  Klebsiella pneumoniae
  5o79-assembly1_C  TM=3.999E-01  e=5.737E+00  Klebsiella pneumoniae